Protein AF-A0A0P9FHV6-F1 (afdb_monomer)

Radius of gyration: 24.84 Å; Cα contacts (8 Å, |Δi|>4): 381; chains: 1; bounding box: 49×60×102 Å

Sequence (252 aa):
MAALNPSDETKQPEAAGPAARQHTVNIGDSAIVGVAVAGDVHGSVTVQYPDLPPLPPVDQTAAEAAFAQLPVDAVPDVARTLPAGSRMPYQPNAVFTGRDDELRAVAAALAAGDANVISTGIGGVGKTSLAIEAAWRYGPHFLGGVFWVNCAEAVNIPSEIAQCGGPGGLRLAGMAGLSLDDQVRLVRAEWARETPRLLIFDNCEAVLDELAFLPEWLRRAPQIAVLATSREPLNFAGEAVLLLGGLPTGPA

Structure (mmCIF, N/CA/C/O backbone):
data_AF-A0A0P9FHV6-F1
#
_entry.id   AF-A0A0P9FHV6-F1
#
loop_
_atom_site.group_PDB
_atom_site.id
_atom_site.type_symbol
_atom_site.label_atom_id
_atom_site.label_alt_id
_atom_site.label_comp_id
_atom_site.label_asym_id
_atom_site.label_entity_id
_atom_site.label_seq_id
_atom_site.pdbx_PDB_ins_code
_atom_site.Cartn_x
_atom_site.Cartn_y
_atom_site.Cartn_z
_atom_site.occupancy
_atom_site.B_iso_or_equiv
_atom_site.auth_seq_id
_atom_site.auth_comp_id
_atom_site.auth_asym_id
_atom_site.auth_atom_id
_atom_site.pdbx_PDB_model_num
ATOM 1 N N . MET A 1 1 ? 12.416 38.198 73.929 1.00 35.69 1 MET A N 1
ATOM 2 C CA . MET A 1 1 ? 13.118 37.240 73.050 1.00 35.69 1 MET A CA 1
ATOM 3 C C . MET A 1 1 ? 12.401 37.282 71.707 1.00 35.69 1 MET A C 1
ATOM 5 O O . MET A 1 1 ? 11.221 36.978 71.717 1.00 35.69 1 MET A O 1
ATOM 9 N N . ALA A 1 2 ? 13.107 37.733 70.655 1.00 34.12 2 ALA A N 1
ATOM 10 C CA . ALA A 1 2 ? 12.732 37.864 69.226 1.00 34.12 2 ALA A CA 1
ATOM 11 C C . ALA A 1 2 ? 11.491 38.748 68.898 1.00 34.12 2 ALA A C 1
ATOM 13 O O . ALA A 1 2 ? 10.416 38.486 69.413 1.00 34.12 2 ALA A O 1
ATOM 14 N N . ALA A 1 3 ? 11.556 39.899 68.197 1.00 29.73 3 ALA A N 1
ATOM 15 C CA . ALA A 1 3 ? 12.100 40.219 66.853 1.00 29.73 3 ALA A CA 1
ATOM 16 C C . ALA A 1 3 ? 11.375 39.432 65.737 1.00 29.73 3 ALA A C 1
ATOM 18 O O . ALA A 1 3 ? 11.219 38.233 65.898 1.00 29.73 3 ALA A O 1
ATOM 19 N N . LEU A 1 4 ? 10.926 39.951 64.590 1.00 28.36 4 LEU A N 1
ATOM 20 C CA . LEU A 1 4 ? 10.990 41.236 63.882 1.00 28.36 4 LEU A CA 1
ATOM 21 C C . LEU A 1 4 ? 9.856 41.212 62.817 1.00 28.36 4 LEU A C 1
ATOM 23 O O . LEU A 1 4 ? 9.442 40.141 62.389 1.00 28.36 4 LEU A O 1
ATOM 27 N N . ASN A 1 5 ? 9.410 42.408 62.423 1.00 33.16 5 ASN A N 1
ATOM 28 C CA . ASN A 1 5 ? 8.693 42.846 61.199 1.00 33.16 5 ASN A CA 1
ATOM 29 C C . ASN A 1 5 ? 9.100 42.123 59.876 1.00 33.16 5 ASN A C 1
ATOM 31 O O . ASN A 1 5 ? 10.114 41.427 59.916 1.00 33.16 5 ASN A O 1
ATOM 35 N N . PRO A 1 6 ? 8.544 42.416 58.665 1.00 42.41 6 PRO A N 1
ATOM 36 C CA . PRO A 1 6 ? 7.372 43.215 58.230 1.00 42.41 6 PRO A CA 1
ATOM 37 C C . PRO A 1 6 ? 6.589 42.547 57.043 1.00 42.41 6 PRO A C 1
ATOM 39 O O . PRO A 1 6 ? 6.786 41.374 56.746 1.00 42.41 6 PRO A O 1
ATOM 42 N N . SER A 1 7 ? 5.770 43.342 56.334 1.00 33.41 7 SER A N 1
ATOM 43 C CA . SER A 1 7 ? 5.437 43.248 54.890 1.00 33.41 7 SER A CA 1
ATOM 44 C C . SER A 1 7 ? 4.026 42.778 54.523 1.00 33.41 7 SER A C 1
ATOM 46 O O . SER A 1 7 ? 3.749 41.609 54.276 1.00 33.41 7 SER A O 1
ATOM 48 N N . ASP A 1 8 ? 3.161 43.784 54.431 1.00 42.38 8 ASP A N 1
ATOM 49 C CA . ASP A 1 8 ? 1.924 43.824 53.661 1.00 42.38 8 ASP A CA 1
ATOM 50 C C . ASP A 1 8 ? 2.285 43.827 52.158 1.00 42.38 8 ASP A C 1
ATOM 52 O O . ASP A 1 8 ? 2.731 44.841 51.620 1.00 42.38 8 ASP A O 1
ATOM 56 N N . GLU A 1 9 ? 2.182 42.670 51.498 1.00 36.69 9 GLU A N 1
ATOM 57 C CA . GLU A 1 9 ? 2.273 42.544 50.039 1.00 36.69 9 GLU A CA 1
ATOM 58 C C . GLU A 1 9 ? 0.875 42.265 49.481 1.00 36.69 9 GLU A C 1
ATOM 60 O O . GLU A 1 9 ? 0.307 41.176 49.595 1.00 36.69 9 GLU A O 1
ATOM 65 N N . THR A 1 10 ? 0.315 43.297 48.860 1.00 39.62 10 THR A N 1
ATOM 66 C CA . THR A 1 10 ? -0.884 43.252 48.032 1.00 39.62 10 THR A CA 1
ATOM 67 C C . THR A 1 10 ? -0.685 42.268 46.879 1.00 39.62 10 THR A C 1
ATOM 69 O O . THR A 1 10 ? -0.059 42.572 45.864 1.00 39.62 10 THR A O 1
ATOM 72 N N . LYS A 1 11 ? -1.253 41.066 47.013 1.00 34.75 11 LYS A N 1
ATOM 73 C CA . LYS A 1 11 ? -1.298 40.069 45.940 1.00 34.75 11 LYS A CA 1
ATOM 74 C C . LYS A 1 11 ? -2.274 40.541 44.852 1.00 34.75 11 LYS A C 1
ATOM 76 O O . LYS A 1 11 ? -3.490 40.471 45.023 1.00 34.75 11 LYS A O 1
ATOM 81 N N . GLN A 1 12 ? -1.739 41.065 43.749 1.00 39.41 12 GLN A N 1
ATOM 82 C CA . GLN A 1 12 ? -2.491 41.321 42.516 1.00 39.41 12 GLN A CA 1
ATOM 83 C C . GLN A 1 12 ? -3.098 40.004 41.989 1.00 39.41 12 GLN A C 1
ATOM 85 O O . GLN A 1 12 ? -2.451 38.960 42.104 1.00 39.41 12 GLN A O 1
ATOM 90 N N . PRO A 1 13 ? -4.316 40.011 41.415 1.00 38.72 13 PRO A N 1
ATOM 91 C CA . PRO A 1 13 ? -4.874 38.823 40.786 1.00 38.72 13 PRO A CA 1
ATOM 92 C C . PRO A 1 13 ? -4.052 38.458 39.545 1.00 38.72 13 PRO A C 1
ATOM 94 O O . PRO A 1 13 ? -3.846 39.273 38.647 1.00 38.72 13 PRO A O 1
ATOM 97 N N . GLU A 1 14 ? -3.582 37.216 39.530 1.00 38.00 14 GLU A N 1
ATOM 98 C CA . GLU A 1 14 ? -2.893 36.566 38.421 1.00 38.00 14 GLU A CA 1
ATOM 99 C C . GLU A 1 14 ? -3.781 36.640 37.167 1.00 38.00 14 GLU A C 1
ATOM 101 O O . GLU A 1 14 ? -4.914 36.153 37.157 1.00 38.00 14 GLU A O 1
ATOM 106 N N . ALA A 1 15 ? -3.304 37.333 36.131 1.00 37.56 15 ALA A N 1
ATOM 107 C CA . ALA A 1 15 ? -4.035 37.496 34.884 1.00 37.56 15 ALA A CA 1
ATOM 108 C C . ALA A 1 15 ? -4.225 36.122 34.225 1.00 37.56 15 ALA A C 1
ATOM 110 O O . ALA A 1 15 ? -3.262 35.498 33.784 1.00 37.56 15 ALA A O 1
ATOM 111 N N . ALA A 1 16 ? -5.475 35.659 34.152 1.00 39.12 16 ALA A N 1
ATOM 112 C CA . ALA A 1 16 ? -5.837 34.496 33.358 1.00 39.12 16 ALA A CA 1
ATOM 113 C C . ALA A 1 16 ? -5.370 34.720 31.910 1.00 39.12 16 ALA A C 1
ATOM 115 O O . ALA A 1 16 ? -5.798 35.675 31.256 1.00 39.12 16 ALA A O 1
ATOM 116 N N . GLY A 1 17 ? -4.471 33.858 31.425 1.00 41.78 17 GLY A N 1
ATOM 117 C CA . GLY A 1 17 ? -4.060 33.844 30.022 1.00 41.78 17 GLY A CA 1
ATOM 118 C C . GLY A 1 17 ? -5.279 33.728 29.096 1.00 41.78 17 GLY A C 1
ATOM 119 O O . GLY A 1 17 ? -6.323 33.222 29.522 1.00 41.78 17 GLY A O 1
ATOM 120 N N . PRO A 1 18 ? -5.194 34.219 27.847 1.00 40.25 18 PRO A N 1
ATOM 121 C CA . PRO A 1 18 ? -6.344 34.276 26.955 1.00 40.25 18 PRO A CA 1
ATOM 122 C C . PRO A 1 18 ? -6.954 32.881 26.791 1.00 40.25 18 PRO A C 1
ATOM 124 O O . PRO A 1 18 ? -6.303 31.954 26.316 1.00 40.25 18 PRO A O 1
ATOM 127 N N . ALA A 1 19 ? -8.213 32.736 27.209 1.00 43.38 19 ALA A N 1
ATOM 128 C CA . ALA A 1 19 ? -8.970 31.508 27.024 1.00 43.38 19 ALA A CA 1
ATOM 129 C C . ALA A 1 19 ? -9.045 31.190 25.525 1.00 43.38 19 ALA A C 1
ATOM 131 O O . ALA A 1 19 ? -9.515 32.020 24.741 1.00 43.38 19 ALA A O 1
ATOM 132 N N . ALA A 1 20 ? -8.589 30.000 25.130 1.00 41.03 20 ALA A N 1
ATOM 133 C CA . ALA A 1 20 ? -8.740 29.506 23.770 1.00 41.03 20 ALA A CA 1
ATOM 134 C C . ALA A 1 20 ? -10.235 29.503 23.413 1.00 41.03 20 ALA A C 1
ATOM 136 O O . ALA A 1 20 ? -11.029 28.758 23.990 1.00 41.03 20 ALA A O 1
ATOM 137 N N . ARG A 1 21 ? -10.645 30.394 22.506 1.00 45.81 21 ARG A N 1
ATOM 138 C CA . ARG A 1 21 ? -12.031 30.472 22.043 1.00 45.81 21 ARG A CA 1
ATOM 139 C C . ARG A 1 21 ? -12.226 29.466 20.922 1.00 45.81 21 ARG A C 1
ATOM 141 O O . ARG A 1 21 ? -11.710 29.643 19.823 1.00 45.81 21 ARG A O 1
ATOM 148 N N . GLN A 1 22 ? -12.990 28.417 21.201 1.00 40.22 22 GLN A N 1
ATOM 149 C CA . GLN A 1 22 ? -13.397 27.458 20.186 1.00 40.22 22 GLN A CA 1
ATOM 150 C C . GLN A 1 22 ? -14.547 28.057 19.367 1.00 40.22 22 GLN A C 1
ATOM 152 O O . GLN A 1 22 ? -15.675 28.178 19.843 1.00 40.22 22 GLN A O 1
ATOM 157 N N . HIS A 1 23 ? -14.253 28.466 18.135 1.00 46.00 23 HIS A N 1
ATOM 158 C CA . HIS A 1 23 ? -15.257 28.926 17.179 1.00 46.00 23 HIS A CA 1
ATOM 159 C C . HIS A 1 23 ? -15.660 27.756 16.278 1.00 46.00 23 HIS A C 1
ATOM 161 O O . HIS A 1 23 ? -14.848 27.265 15.501 1.00 46.00 23 HIS A O 1
ATOM 167 N N . THR A 1 24 ? -16.911 27.301 16.385 1.00 41.28 24 THR A N 1
ATOM 168 C CA . THR A 1 24 ? -17.478 26.305 15.461 1.00 41.28 24 THR A CA 1
ATOM 169 C C . THR A 1 24 ? -18.248 27.046 14.374 1.00 41.28 24 THR A C 1
ATOM 171 O O . THR A 1 24 ? -19.189 27.777 14.683 1.00 41.28 24 THR A O 1
ATOM 174 N N . VAL A 1 25 ? -17.842 26.890 13.113 1.00 48.59 25 VAL A N 1
ATOM 175 C CA . VAL A 1 25 ? -18.536 27.469 11.955 1.00 48.59 25 VAL A CA 1
ATOM 176 C C . VAL A 1 25 ? -19.215 26.330 11.199 1.00 48.59 25 VAL A C 1
ATOM 178 O O . VAL A 1 25 ? -18.544 25.533 10.553 1.00 48.59 25 VAL A O 1
ATOM 181 N N . ASN A 1 26 ? -20.544 26.250 11.289 1.00 40.19 26 ASN A N 1
ATOM 182 C CA . ASN A 1 26 ? -21.333 25.298 10.508 1.00 40.19 26 ASN A CA 1
ATOM 183 C C . ASN A 1 26 ? -21.615 25.903 9.131 1.00 40.19 26 ASN A C 1
ATOM 185 O O . ASN A 1 26 ? -22.280 26.936 9.034 1.00 40.19 26 ASN A O 1
ATOM 189 N N . ILE A 1 27 ? -21.110 25.269 8.077 1.00 52.75 27 ILE A N 1
ATOM 190 C CA . ILE A 1 27 ? -21.296 25.696 6.686 1.00 52.75 27 ILE A CA 1
ATOM 191 C C . ILE A 1 27 ? -21.994 24.543 5.957 1.00 52.75 27 ILE A C 1
ATOM 193 O O . ILE A 1 27 ? -21.506 23.419 6.000 1.00 52.75 27 ILE A O 1
ATOM 197 N N . GLY A 1 28 ? -23.165 24.806 5.362 1.00 48.31 28 GLY A N 1
ATOM 198 C CA . GLY A 1 28 ? -23.946 23.813 4.605 1.00 48.31 28 GLY A CA 1
ATOM 199 C C . GLY A 1 28 ? -23.333 23.451 3.242 1.00 48.31 28 GLY A C 1
ATOM 200 O O . GLY A 1 28 ? -22.168 23.744 2.996 1.00 48.31 28 GLY A O 1
ATOM 201 N N . ASP A 1 29 ? -24.140 22.866 2.346 1.00 44.41 29 ASP A N 1
ATOM 202 C CA . ASP A 1 29 ? -23.780 22.186 1.074 1.00 44.41 29 ASP A CA 1
ATOM 203 C C . ASP A 1 29 ? -23.038 23.008 -0.015 1.00 44.41 29 ASP A C 1
ATOM 205 O O . ASP A 1 29 ? -23.049 22.653 -1.193 1.00 44.41 29 ASP A O 1
ATOM 209 N N . SER A 1 30 ? -22.390 24.124 0.313 1.00 40.72 30 SER A N 1
ATOM 210 C CA . SER A 1 30 ? -21.621 24.940 -0.633 1.00 40.72 30 SER A CA 1
ATOM 211 C C . SER A 1 30 ? -20.125 24.878 -0.331 1.00 40.72 30 SER A C 1
ATOM 213 O O . SER A 1 30 ? -19.684 25.221 0.764 1.00 40.72 30 SER A O 1
ATOM 215 N N . ALA A 1 31 ? -19.327 24.489 -1.328 1.00 39.31 31 ALA A N 1
ATOM 216 C CA . ALA A 1 31 ? -17.872 24.539 -1.247 1.00 39.31 31 ALA A CA 1
ATOM 217 C C . ALA A 1 31 ? -17.398 26.003 -1.243 1.00 39.31 31 ALA A C 1
ATOM 219 O O . ALA A 1 31 ? -17.500 26.694 -2.257 1.00 39.31 31 ALA A O 1
ATOM 220 N N . ILE A 1 32 ? -16.866 26.480 -0.115 1.00 43.91 32 ILE A N 1
ATOM 221 C CA . ILE A 1 32 ? -16.111 27.737 -0.073 1.00 43.91 32 ILE A CA 1
ATOM 222 C C . ILE A 1 32 ? -14.625 27.408 -0.192 1.00 43.91 32 ILE A C 1
ATOM 224 O O . ILE A 1 32 ? -14.054 26.710 0.644 1.00 43.91 32 ILE A O 1
ATOM 228 N N . VAL A 1 33 ? -13.987 27.956 -1.223 1.00 42.50 33 VAL A N 1
ATOM 229 C CA . VAL A 1 33 ? -12.529 27.995 -1.350 1.00 42.50 33 VAL A CA 1
ATOM 230 C C . VAL A 1 33 ? -12.036 29.224 -0.585 1.00 42.50 33 VAL A C 1
ATOM 232 O O . VAL A 1 33 ? -12.004 30.326 -1.123 1.00 42.50 33 VAL A O 1
ATOM 235 N N . GLY A 1 34 ? -11.684 29.030 0.688 1.00 41.78 34 GLY A N 1
ATOM 236 C CA . GLY A 1 34 ? -10.930 30.002 1.483 1.00 41.78 34 GLY A CA 1
ATOM 237 C C . GLY A 1 34 ? -11.613 30.441 2.778 1.00 41.78 34 GLY A C 1
ATOM 238 O O . GLY A 1 34 ? -12.690 31.030 2.771 1.00 41.78 34 GLY A O 1
ATOM 239 N N . VAL A 1 35 ? -10.926 30.214 3.899 1.00 49.88 35 VAL A N 1
ATOM 240 C CA . VAL A 1 35 ? -11.194 30.875 5.181 1.00 49.88 35 VAL A CA 1
ATOM 241 C C . VAL A 1 35 ? -10.110 31.936 5.354 1.00 49.88 35 VAL A C 1
ATOM 243 O O . VAL A 1 35 ? -8.937 31.599 5.497 1.00 49.88 35 VAL A O 1
ATOM 246 N N . ALA A 1 36 ? -10.476 33.216 5.300 1.00 44.66 36 ALA A N 1
ATOM 247 C CA . ALA A 1 36 ? -9.555 34.302 5.620 1.00 44.66 36 ALA A CA 1
ATOM 248 C C . ALA A 1 36 ? -9.599 34.546 7.129 1.00 44.66 36 ALA A C 1
ATOM 250 O O . ALA A 1 36 ? -10.640 34.940 7.659 1.00 44.66 36 ALA A O 1
ATOM 251 N N . VAL A 1 37 ? -8.480 34.317 7.816 1.00 56.84 37 VAL A N 1
ATOM 252 C CA . VAL A 1 37 ? -8.355 34.640 9.239 1.00 56.84 37 VAL A CA 1
ATOM 253 C C . VAL A 1 37 ? -7.371 35.786 9.414 1.00 56.84 37 VAL A C 1
ATOM 255 O O . VAL A 1 37 ? -6.261 35.748 8.891 1.00 56.84 37 VAL A O 1
ATOM 258 N N . ALA A 1 38 ? -7.797 36.825 10.128 1.00 49.28 38 ALA A N 1
ATOM 259 C CA . ALA A 1 38 ? -6.938 37.931 10.520 1.00 49.28 38 ALA A CA 1
ATOM 260 C C . ALA A 1 38 ? -6.377 37.653 11.924 1.00 49.28 38 ALA A C 1
ATOM 262 O O . ALA A 1 38 ? -7.113 37.738 12.906 1.00 49.28 38 ALA A O 1
ATOM 263 N N . GLY A 1 39 ? -5.087 37.314 12.002 1.00 67.06 39 GLY A N 1
ATOM 264 C CA . GLY A 1 39 ? -4.363 37.007 13.243 1.00 67.06 39 GLY A CA 1
ATOM 265 C C . GLY A 1 39 ? -3.828 35.572 13.303 1.00 67.06 39 GLY A C 1
ATOM 266 O O . GLY A 1 39 ? -4.044 34.786 12.382 1.00 67.06 39 GLY A O 1
ATOM 267 N N . ASP A 1 40 ? -3.136 35.238 14.396 1.00 65.69 40 ASP A N 1
ATOM 268 C CA . ASP A 1 40 ? -2.613 33.889 14.631 1.00 65.69 40 ASP A CA 1
ATOM 269 C C . ASP A 1 40 ? -3.738 32.934 15.048 1.00 65.69 40 ASP A C 1
ATOM 271 O O . ASP A 1 40 ? -4.445 33.166 16.033 1.00 65.69 40 ASP A O 1
ATOM 275 N N . VAL A 1 41 ? -3.887 31.832 14.312 1.00 58.31 41 VAL A N 1
ATOM 276 C CA . VAL A 1 41 ? -4.841 30.763 14.624 1.00 58.31 41 VAL A CA 1
ATOM 277 C C . VAL A 1 41 ? -4.084 29.549 15.126 1.00 58.31 41 VAL A C 1
ATOM 279 O O . VAL A 1 41 ? -3.402 28.874 14.363 1.00 58.31 41 VAL A O 1
ATOM 282 N N . HIS A 1 42 ? -4.274 29.228 16.402 1.00 51.34 42 HIS A N 1
ATOM 283 C CA . HIS A 1 42 ? -3.970 27.908 16.940 1.00 51.34 42 HIS A CA 1
ATOM 284 C C . HIS A 1 42 ? -5.292 27.147 17.093 1.00 51.34 42 HIS A C 1
ATOM 286 O O . HIS A 1 42 ? -6.022 27.342 18.063 1.00 51.34 42 HIS A O 1
ATOM 292 N N . GLY A 1 43 ? -5.641 26.326 16.102 1.00 57.81 43 GLY A N 1
ATOM 293 C CA . GLY A 1 43 ? -6.880 25.546 16.083 1.00 57.81 43 GLY A CA 1
ATOM 294 C C . GLY A 1 43 ? -6.895 24.533 14.939 1.00 57.81 43 GLY A C 1
ATOM 295 O O . GLY A 1 43 ? -6.082 24.620 14.023 1.00 57.81 43 GLY A O 1
ATOM 296 N N . SER A 1 44 ? -7.802 23.559 14.990 1.00 48.47 44 SER A N 1
ATOM 297 C CA . SER A 1 44 ? -7.988 22.571 13.923 1.00 48.47 44 SER A CA 1
ATOM 298 C C . SER A 1 44 ? -9.217 22.905 13.075 1.00 48.47 44 SER A C 1
ATOM 300 O O . SER A 1 44 ? -10.256 23.323 13.587 1.00 48.47 44 SER A O 1
ATOM 302 N N . VAL A 1 45 ? -9.113 22.707 11.760 1.00 51.22 45 VAL A N 1
ATOM 303 C CA . VAL A 1 4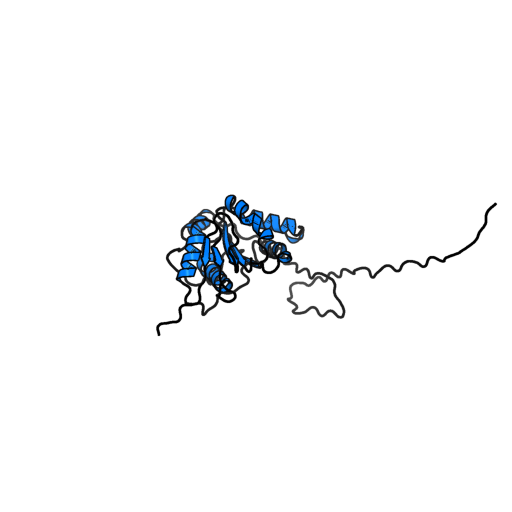5 ? -10.269 22.736 10.856 1.00 51.22 45 VAL A CA 1
ATOM 304 C C . VAL A 1 45 ? -10.842 21.325 10.806 1.00 51.22 45 VAL A C 1
ATOM 306 O O . VAL A 1 45 ? -10.169 20.401 10.357 1.00 51.22 45 VAL A O 1
ATOM 309 N N . THR A 1 46 ? -12.077 21.151 11.275 1.00 47.91 46 THR A N 1
ATOM 310 C CA . THR A 1 46 ? -12.784 19.868 11.172 1.00 47.91 46 THR A CA 1
ATOM 311 C C . THR A 1 46 ? -13.718 19.921 9.974 1.00 47.91 46 THR A C 1
ATOM 313 O O . THR A 1 46 ? -14.689 20.672 9.976 1.00 47.91 46 THR A O 1
ATOM 316 N N . VAL A 1 47 ? -13.424 19.128 8.946 1.00 56.25 47 VAL A N 1
ATOM 317 C CA . VAL A 1 47 ? -14.336 18.928 7.816 1.00 56.25 47 VAL A CA 1
ATOM 318 C C . VAL A 1 47 ? -15.219 17.731 8.150 1.00 56.25 47 VAL A C 1
ATOM 320 O O . VAL A 1 47 ? -14.751 16.594 8.153 1.00 56.25 47 VAL A O 1
ATOM 323 N N . GLN A 1 48 ? -16.488 17.984 8.471 1.00 52.69 48 GLN A N 1
ATOM 324 C CA . GLN A 1 48 ? -17.484 16.924 8.601 1.00 52.69 48 GLN A CA 1
ATOM 325 C C . GLN A 1 48 ? -18.024 16.590 7.216 1.00 52.69 48 GLN A C 1
ATOM 327 O O . GLN A 1 48 ? -18.692 17.401 6.580 1.00 52.69 48 GLN A O 1
ATOM 332 N N . TYR A 1 49 ? -17.725 15.385 6.750 1.00 56.16 49 TYR A N 1
ATOM 333 C CA . TYR A 1 49 ? -18.430 14.816 5.614 1.00 56.16 49 TYR A CA 1
ATOM 334 C C . TYR A 1 49 ? -19.776 14.287 6.127 1.00 56.16 49 TYR A C 1
ATOM 336 O O . TYR A 1 49 ? -19.791 13.697 7.211 1.00 56.16 49 TYR A O 1
ATOM 344 N N . PRO A 1 50 ? -20.898 14.471 5.403 1.00 59.00 50 PRO A N 1
ATOM 345 C CA . PRO A 1 50 ? -22.105 13.708 5.705 1.00 59.00 50 PRO A CA 1
ATOM 346 C C . PRO A 1 50 ? -21.739 12.221 5.711 1.00 59.00 50 PRO A C 1
ATOM 348 O O . PRO A 1 50 ? -20.903 11.814 4.899 1.00 59.00 50 PRO A O 1
ATOM 351 N N . ASP A 1 51 ? -22.322 11.444 6.631 1.00 67.56 51 ASP A N 1
ATOM 352 C CA . ASP A 1 51 ? -22.059 10.009 6.777 1.00 67.56 51 ASP A CA 1
ATOM 353 C C . ASP A 1 51 ? -22.193 9.326 5.412 1.00 67.56 51 ASP A C 1
ATOM 355 O O . ASP A 1 51 ? -23.296 9.053 4.927 1.00 67.56 51 ASP A O 1
ATOM 359 N N . LEU A 1 52 ? -21.057 9.100 4.748 1.00 75.06 52 LEU A N 1
ATOM 360 C CA . LEU A 1 52 ? -21.055 8.381 3.489 1.00 75.06 52 LEU A CA 1
ATOM 361 C C . LEU A 1 52 ? -21.537 6.967 3.798 1.00 75.06 52 LEU A C 1
ATOM 363 O O . LEU A 1 52 ? -21.082 6.378 4.784 1.00 75.06 52 LEU A O 1
ATOM 367 N N . PRO A 1 53 ? -22.419 6.395 2.963 1.00 84.06 53 PRO A N 1
ATOM 368 C CA . PRO A 1 53 ? -22.825 5.022 3.168 1.00 84.06 53 PRO A CA 1
ATOM 369 C C . PRO A 1 53 ? -21.578 4.126 3.168 1.00 84.06 53 PRO A C 1
ATOM 371 O O . PRO A 1 53 ? -20.628 4.392 2.405 1.00 84.06 53 PRO A O 1
ATOM 374 N N . PRO A 1 54 ? -21.574 3.074 4.008 1.00 87.06 54 PRO A N 1
ATOM 375 C CA . PRO A 1 54 ? -20.493 2.106 4.015 1.00 87.06 54 PRO A CA 1
ATOM 376 C C . PRO A 1 54 ? -20.319 1.526 2.613 1.00 87.06 54 PRO A C 1
ATOM 378 O O . PRO A 1 54 ? -21.262 1.461 1.815 1.00 87.06 54 PRO A O 1
ATOM 381 N N . LEU A 1 55 ? -19.091 1.121 2.304 1.00 90.44 55 LEU A N 1
ATOM 382 C CA . LEU A 1 55 ? -18.807 0.458 1.040 1.00 90.44 55 LEU A CA 1
ATOM 383 C C . LEU A 1 55 ? -19.621 -0.841 0.940 1.00 90.44 55 LEU A C 1
ATOM 385 O O . LEU A 1 55 ? -19.866 -1.492 1.962 1.00 90.44 55 LEU A O 1
ATOM 389 N N . PRO A 1 56 ? -20.053 -1.231 -0.272 1.00 89.56 56 PRO A N 1
ATOM 390 C CA . PRO A 1 56 ? -20.681 -2.527 -0.457 1.00 89.56 56 PRO A CA 1
ATOM 391 C C . PRO A 1 56 ? -19.712 -3.633 -0.010 1.00 89.56 56 PRO A C 1
ATOM 393 O O . PRO A 1 56 ? -18.497 -3.484 -0.176 1.00 89.56 56 PRO A O 1
ATOM 396 N N . PRO A 1 57 ? -20.225 -4.739 0.553 1.00 90.81 57 PRO A N 1
ATOM 397 C CA . PRO A 1 57 ? -19.376 -5.855 0.930 1.00 90.81 57 PRO A CA 1
ATOM 398 C C . PRO A 1 57 ? -18.655 -6.399 -0.306 1.00 90.81 57 PRO A C 1
ATOM 400 O O . PRO A 1 57 ? -19.245 -6.527 -1.380 1.00 90.81 57 PRO A O 1
ATOM 403 N N . VAL A 1 58 ? -17.376 -6.724 -0.137 1.00 94.00 58 VAL A N 1
ATOM 404 C CA . VAL A 1 58 ? -16.578 -7.366 -1.182 1.00 94.00 58 VAL A CA 1
ATOM 405 C C . VAL A 1 58 ? -16.943 -8.849 -1.243 1.00 94.00 58 VAL A C 1
ATOM 407 O O . VAL A 1 58 ? -16.974 -9.522 -0.210 1.00 94.00 58 VAL A O 1
ATOM 410 N N . ASP A 1 59 ? -17.212 -9.353 -2.447 1.00 95.62 59 ASP A N 1
ATOM 411 C CA . ASP A 1 59 ? -17.345 -10.788 -2.704 1.00 95.62 59 ASP A CA 1
ATOM 412 C C . ASP A 1 59 ? -15.986 -11.464 -2.475 1.00 95.62 59 ASP A C 1
ATOM 414 O O . ASP A 1 59 ? -15.029 -11.218 -3.210 1.00 95.62 59 ASP A O 1
ATOM 418 N N . GLN A 1 60 ? -15.900 -12.290 -1.430 1.00 94.31 60 GLN A N 1
ATOM 419 C CA . GLN A 1 60 ? -14.648 -12.921 -1.011 1.00 94.31 60 GLN A CA 1
ATOM 420 C C . GLN A 1 60 ? -14.138 -13.928 -2.037 1.00 94.31 60 GLN A C 1
ATOM 422 O O . GLN A 1 60 ? -12.948 -13.941 -2.331 1.00 94.31 60 GLN A O 1
ATOM 427 N N . THR A 1 61 ? -15.027 -14.707 -2.658 1.00 95.38 61 THR A N 1
ATOM 428 C CA . THR A 1 61 ? -14.626 -15.667 -3.692 1.00 95.38 61 THR A CA 1
ATOM 429 C C . THR A 1 61 ? -14.068 -14.937 -4.909 1.00 95.38 61 THR A C 1
ATOM 431 O O . THR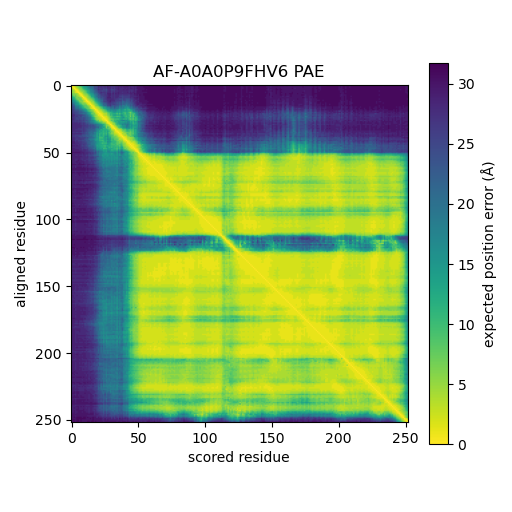 A 1 61 ? -13.056 -15.354 -5.473 1.00 95.38 61 THR A O 1
ATOM 434 N N . ALA A 1 62 ? -14.678 -13.814 -5.294 1.00 95.88 62 ALA A N 1
ATOM 435 C CA . ALA A 1 62 ? -14.144 -12.974 -6.363 1.00 95.88 62 ALA A CA 1
ATOM 436 C C . ALA A 1 62 ? -12.808 -12.316 -5.976 1.00 95.88 62 ALA A C 1
ATOM 438 O O . ALA A 1 62 ? -11.917 -12.213 -6.815 1.00 95.88 62 ALA A O 1
ATOM 439 N N . ALA A 1 63 ? -12.655 -11.886 -4.721 1.00 95.50 63 ALA A N 1
ATOM 440 C CA . ALA A 1 63 ? -11.439 -11.241 -4.233 1.00 95.50 63 ALA A CA 1
ATOM 441 C C . ALA A 1 63 ? -10.247 -12.201 -4.180 1.00 95.50 63 ALA A C 1
ATOM 443 O O . ALA A 1 63 ? -9.169 -11.866 -4.670 1.00 95.50 63 ALA A O 1
ATOM 444 N N . GLU A 1 64 ? -10.456 -13.406 -3.654 1.00 93.12 64 GLU A N 1
ATOM 445 C CA . GLU A 1 64 ? -9.463 -14.480 -3.658 1.00 93.12 64 GLU A CA 1
ATOM 446 C C . GLU A 1 64 ? -9.080 -14.871 -5.087 1.00 93.12 64 GLU A C 1
ATOM 448 O O . GLU A 1 64 ? -7.895 -14.967 -5.401 1.00 93.12 64 GLU A O 1
ATOM 453 N N . ALA A 1 65 ? -10.064 -15.038 -5.978 1.00 95.38 65 ALA A N 1
ATOM 454 C CA . ALA A 1 65 ? -9.810 -15.382 -7.373 1.00 95.38 65 ALA A CA 1
ATOM 455 C C . ALA A 1 65 ? -9.029 -14.285 -8.112 1.00 95.38 65 ALA A C 1
ATOM 457 O O . ALA A 1 65 ? -8.111 -14.603 -8.866 1.00 95.38 65 ALA A O 1
ATOM 458 N N . ALA A 1 66 ? -9.365 -13.011 -7.891 1.00 95.88 66 ALA A N 1
ATOM 459 C CA . ALA A 1 66 ? -8.658 -11.885 -8.494 1.00 95.88 66 ALA A CA 1
ATOM 460 C C . ALA A 1 66 ? -7.200 -11.825 -8.021 1.00 95.88 66 ALA A C 1
ATOM 462 O O . ALA A 1 66 ? -6.296 -11.712 -8.845 1.00 95.88 66 ALA A O 1
ATOM 463 N N . PHE A 1 67 ? -6.960 -11.962 -6.715 1.00 94.38 67 PHE A N 1
ATOM 464 C CA . PHE A 1 67 ? -5.607 -11.963 -6.164 1.00 94.38 67 PHE A CA 1
ATOM 465 C C . PHE A 1 67 ? -4.789 -13.177 -6.632 1.00 94.38 67 PHE A C 1
ATOM 467 O O . PHE A 1 67 ? -3.640 -13.022 -7.036 1.00 94.38 67 PHE A O 1
ATOM 474 N N . ALA A 1 68 ? -5.386 -14.371 -6.681 1.00 92.94 68 ALA A N 1
ATOM 475 C CA . ALA A 1 68 ? -4.723 -15.579 -7.180 1.00 92.94 68 ALA A CA 1
ATOM 476 C C . ALA A 1 68 ? -4.359 -15.509 -8.676 1.00 92.94 68 ALA A C 1
ATOM 478 O O . ALA A 1 68 ? -3.485 -16.240 -9.137 1.00 92.94 68 ALA A O 1
ATOM 479 N N . GLN A 1 69 ? -5.031 -14.643 -9.438 1.00 94.44 69 GLN A N 1
ATOM 480 C CA . GLN A 1 69 ? -4.783 -14.409 -10.862 1.00 94.44 69 GLN A CA 1
ATOM 481 C C . GLN A 1 69 ? -3.875 -13.200 -11.116 1.00 94.44 69 GLN A C 1
ATOM 483 O O . GLN A 1 69 ? -3.808 -12.730 -12.254 1.00 94.44 69 GLN A O 1
ATOM 488 N N . LEU A 1 70 ? -3.180 -12.690 -10.089 1.00 94.38 70 LEU A N 1
ATOM 489 C CA . LEU A 1 70 ? -2.245 -11.581 -10.251 1.00 94.38 70 LEU A CA 1
ATOM 490 C C . LEU A 1 70 ? -1.259 -11.893 -11.398 1.00 94.38 70 LEU A C 1
ATOM 492 O O . LEU A 1 70 ? -0.573 -12.917 -11.355 1.00 94.38 70 LEU A O 1
ATOM 496 N N . PRO A 1 71 ? -1.173 -11.048 -12.439 1.00 95.19 71 PRO A N 1
ATOM 497 C CA . PRO A 1 71 ? -0.355 -11.338 -13.610 1.00 95.19 71 PRO A CA 1
ATOM 498 C C . PRO A 1 71 ? 1.126 -11.112 -13.290 1.00 95.19 71 PRO A C 1
ATOM 500 O O . PRO A 1 71 ? 1.631 -10.003 -13.414 1.00 95.19 71 PRO A O 1
ATOM 503 N N . VAL A 1 72 ? 1.827 -12.166 -12.869 1.00 93.06 72 VAL A N 1
ATOM 504 C CA . VAL A 1 72 ? 3.251 -12.094 -12.482 1.00 93.06 72 VAL A CA 1
ATOM 505 C C . VAL A 1 72 ? 4.211 -12.067 -13.679 1.00 93.06 72 VAL A C 1
ATOM 507 O O . VAL A 1 72 ? 5.274 -11.459 -13.606 1.00 93.06 72 VAL A O 1
ATOM 510 N N . ASP A 1 73 ? 3.812 -12.667 -14.804 1.00 92.88 73 ASP A N 1
ATOM 511 C CA . ASP A 1 73 ? 4.638 -12.786 -16.018 1.00 92.88 73 ASP A CA 1
ATOM 512 C C . ASP A 1 73 ? 4.332 -11.713 -17.076 1.00 92.88 73 ASP A C 1
ATOM 514 O O . ASP A 1 73 ? 4.931 -11.687 -18.153 1.00 92.88 73 ASP A O 1
ATOM 518 N N . ALA A 1 74 ? 3.396 -10.808 -16.793 1.00 94.31 74 ALA A N 1
ATOM 519 C CA . ALA A 1 74 ? 2.969 -9.758 -17.708 1.00 94.31 74 ALA A CA 1
ATOM 520 C C . ALA A 1 74 ? 2.838 -8.428 -16.971 1.00 94.31 74 ALA A C 1
ATOM 522 O O . ALA A 1 74 ? 2.584 -8.398 -15.775 1.00 94.31 74 ALA A O 1
ATOM 523 N N . VAL A 1 75 ? 2.980 -7.324 -17.703 1.00 96.00 75 VAL A N 1
ATOM 524 C CA . VAL A 1 75 ? 2.716 -5.981 -17.178 1.00 96.00 75 VAL A CA 1
ATOM 525 C C . VAL A 1 75 ? 1.366 -5.526 -17.732 1.00 96.00 75 VAL A C 1
ATOM 527 O O . VAL A 1 75 ? 1.281 -5.253 -18.931 1.00 96.00 75 VAL A O 1
ATOM 530 N N . PRO A 1 76 ? 0.304 -5.462 -16.911 1.00 95.94 76 PRO A N 1
ATOM 531 C CA . PRO A 1 76 ? -0.996 -4.975 -17.351 1.00 95.94 76 PRO A CA 1
ATOM 532 C C . PRO A 1 76 ? -0.948 -3.510 -17.769 1.00 95.94 76 PRO A C 1
ATOM 534 O O . PRO A 1 76 ? -0.090 -2.736 -17.323 1.00 95.94 76 PRO A O 1
ATOM 537 N N . ASP A 1 77 ? -1.937 -3.114 -18.565 1.00 95.88 77 ASP A N 1
ATOM 538 C CA . ASP A 1 77 ? -2.224 -1.706 -18.803 1.00 95.88 77 ASP A CA 1
ATOM 539 C C . ASP A 1 77 ? -2.554 -0.988 -17.488 1.00 95.88 77 ASP A C 1
ATOM 541 O O . ASP A 1 77 ? -3.093 -1.564 -16.540 1.00 95.88 77 ASP A O 1
ATOM 545 N N . VAL A 1 78 ? -2.244 0.305 -17.442 1.00 96.12 78 VAL A N 1
ATOM 546 C CA . VAL A 1 78 ? -2.561 1.160 -16.296 1.00 96.12 78 VAL A CA 1
ATOM 547 C C . VAL A 1 78 ? -4.079 1.232 -16.122 1.00 96.12 78 VAL A C 1
ATOM 549 O O . VAL A 1 78 ? -4.804 1.632 -17.040 1.00 96.12 78 VAL A O 1
ATOM 552 N N . ALA A 1 79 ? -4.578 0.871 -14.938 1.00 95.56 79 ALA A N 1
ATOM 553 C CA . ALA A 1 79 ? -6.003 0.939 -14.658 1.00 95.56 79 ALA A CA 1
ATOM 554 C C . ALA A 1 79 ? -6.496 2.389 -14.598 1.00 95.56 79 ALA A C 1
ATOM 556 O O . ALA A 1 79 ? -5.799 3.301 -14.161 1.00 95.56 79 ALA A O 1
ATOM 557 N N . ARG A 1 80 ? -7.757 2.594 -14.988 1.00 93.50 80 ARG A N 1
ATOM 558 C CA . ARG A 1 80 ? -8.428 3.901 -14.868 1.00 93.50 80 ARG A CA 1
ATOM 559 C C . ARG A 1 80 ? -8.970 4.161 -13.465 1.00 93.50 80 ARG A C 1
ATOM 561 O O . ARG A 1 80 ? -9.204 5.308 -13.100 1.00 93.50 80 ARG A O 1
ATOM 568 N N . THR A 1 81 ? -9.227 3.097 -12.711 1.00 94.62 81 THR A N 1
ATOM 569 C CA . THR A 1 81 ? -9.836 3.135 -11.380 1.00 94.62 81 THR A CA 1
ATOM 570 C C . THR A 1 81 ? -9.271 2.016 -10.520 1.00 94.62 81 THR A C 1
ATOM 572 O O . THR A 1 81 ? -9.004 0.926 -11.025 1.00 94.62 81 THR A O 1
ATOM 575 N N . LEU A 1 82 ? -9.165 2.270 -9.219 1.00 96.88 82 LEU A N 1
ATOM 576 C CA . LEU A 1 82 ? -8.839 1.264 -8.211 1.00 96.88 82 LEU A CA 1
ATOM 577 C C . LEU A 1 82 ? -10.112 0.758 -7.514 1.00 96.88 82 LEU A C 1
ATOM 579 O O . LEU A 1 82 ? -11.150 1.424 -7.596 1.00 96.88 82 LEU A O 1
ATOM 583 N N . PRO A 1 83 ? -10.052 -0.397 -6.823 1.00 96.56 83 PRO A N 1
ATOM 584 C CA . PRO A 1 83 ? -11.171 -0.919 -6.047 1.00 96.56 83 PRO A CA 1
ATOM 585 C C . PRO A 1 83 ? -11.738 0.111 -5.067 1.00 96.56 83 PRO A C 1
ATOM 587 O O . PRO A 1 83 ? -11.014 0.957 -4.529 1.00 96.56 83 PRO A O 1
ATOM 590 N N . ALA A 1 84 ? -13.049 0.044 -4.837 1.00 92.38 84 ALA A N 1
ATOM 591 C CA . ALA A 1 84 ? -13.732 0.970 -3.946 1.00 92.38 84 ALA A CA 1
ATOM 592 C C . ALA A 1 84 ? -13.124 0.909 -2.537 1.00 92.38 84 ALA A C 1
ATOM 594 O O . ALA A 1 84 ? -12.843 -0.163 -2.012 1.00 92.38 84 ALA A O 1
ATOM 595 N N . GLY A 1 85 ? -12.914 2.077 -1.937 1.00 92.56 85 GLY A N 1
ATOM 596 C CA . GLY A 1 85 ? -12.271 2.188 -0.631 1.00 92.56 85 GLY A CA 1
ATOM 597 C C . GLY A 1 85 ? -10.750 2.265 -0.648 1.00 92.56 85 GLY A C 1
ATOM 598 O O . GLY A 1 85 ? -10.151 2.404 0.414 1.00 92.56 85 GLY A O 1
ATOM 599 N N . SER A 1 86 ? -10.125 2.232 -1.827 1.00 97.25 86 SER A N 1
ATOM 600 C CA . SER A 1 86 ? -8.701 2.540 -1.975 1.00 97.25 86 SER A CA 1
ATOM 601 C C . SER A 1 86 ? -8.408 4.002 -1.624 1.00 97.25 86 SER A C 1
ATOM 603 O O . SER A 1 86 ? -9.112 4.900 -2.089 1.00 97.25 86 SER A O 1
ATOM 605 N N . ARG A 1 87 ? -7.322 4.248 -0.883 1.00 97.12 87 ARG A N 1
ATOM 606 C CA . ARG A 1 87 ? -6.744 5.581 -0.652 1.00 97.12 87 ARG A CA 1
ATOM 607 C C . ARG A 1 87 ? -5.404 5.674 -1.379 1.00 97.12 87 ARG A C 1
ATOM 609 O O . ARG A 1 87 ? -4.357 5.366 -0.811 1.00 97.12 87 ARG A O 1
ATOM 616 N N . MET A 1 88 ? -5.454 6.124 -2.631 1.00 96.12 88 MET A N 1
ATOM 617 C CA . MET A 1 88 ? -4.285 6.332 -3.487 1.00 96.12 88 MET A CA 1
ATOM 618 C C . MET A 1 88 ? -4.230 7.803 -3.931 1.00 96.12 88 MET A C 1
ATOM 620 O O . MET A 1 88 ? -4.964 8.190 -4.842 1.00 96.12 88 MET A O 1
ATOM 624 N N . PRO A 1 89 ? -3.408 8.649 -3.283 1.00 94.38 89 PRO A N 1
ATOM 625 C CA . PRO A 1 89 ? -3.391 10.086 -3.556 1.00 94.38 89 PRO A CA 1
ATOM 626 C C . PRO A 1 89 ? -2.639 10.449 -4.845 1.00 94.38 89 PRO A C 1
ATOM 628 O O . PRO A 1 89 ? -2.760 11.576 -5.324 1.00 94.38 89 PRO A O 1
ATOM 631 N N . TYR A 1 90 ? -1.879 9.513 -5.422 1.00 95.12 90 TYR A N 1
ATOM 632 C CA . TYR A 1 90 ? -1.067 9.747 -6.615 1.00 95.12 90 TYR A CA 1
ATOM 633 C C . TYR A 1 90 ? -1.693 9.124 -7.859 1.00 95.12 90 TYR A C 1
ATOM 635 O O . TYR A 1 90 ? -2.178 7.995 -7.835 1.00 95.12 90 TYR A O 1
ATOM 643 N N . GLN A 1 91 ? -1.629 9.860 -8.963 1.00 93.88 91 GLN A N 1
ATOM 644 C CA . GLN A 1 91 ? -2.006 9.384 -10.292 1.00 93.88 91 GLN A CA 1
ATOM 645 C C . GLN A 1 91 ? -0.813 8.696 -10.974 1.00 93.88 91 GLN A C 1
ATOM 647 O O . GLN A 1 91 ? 0.332 9.045 -10.669 1.00 93.88 91 GLN A O 1
ATOM 652 N N . PRO A 1 92 ? -1.057 7.745 -11.892 1.00 90.62 92 PRO A N 1
ATOM 653 C CA . PRO A 1 92 ? 0.010 7.111 -12.652 1.00 90.62 92 PRO A CA 1
ATOM 654 C C . PRO A 1 92 ? 0.673 8.122 -13.596 1.00 90.62 92 PRO A C 1
ATOM 656 O O . PRO A 1 92 ? 0.074 9.129 -13.989 1.00 90.62 92 PRO A O 1
ATOM 659 N N . ASN A 1 93 ? 1.919 7.857 -13.972 1.00 89.06 93 ASN A N 1
ATOM 660 C CA . ASN A 1 93 ? 2.668 8.709 -14.881 1.00 89.06 93 ASN A CA 1
ATOM 661 C C . ASN A 1 93 ? 2.453 8.244 -16.329 1.00 89.06 93 ASN A C 1
ATOM 663 O O . ASN A 1 93 ? 2.908 7.177 -16.730 1.00 89.06 93 ASN A O 1
ATOM 667 N N . ALA A 1 94 ? 1.830 9.095 -17.149 1.00 87.31 94 ALA A N 1
ATOM 668 C CA . ALA A 1 94 ? 1.493 8.789 -18.542 1.00 87.31 94 ALA A CA 1
ATOM 669 C C . ALA A 1 94 ? 2.693 8.414 -19.437 1.00 87.31 94 ALA A C 1
ATOM 671 O O . ALA A 1 94 ? 2.492 7.815 -20.491 1.00 87.31 94 ALA A O 1
ATOM 672 N N . VAL A 1 95 ? 3.923 8.770 -19.048 1.00 88.38 95 VAL A N 1
ATOM 673 C CA . VAL A 1 95 ? 5.155 8.467 -19.801 1.00 88.38 95 VAL A CA 1
ATOM 674 C C . VAL A 1 95 ? 6.089 7.497 -19.069 1.00 88.38 95 VAL A C 1
ATOM 676 O O . VAL A 1 95 ? 7.278 7.431 -19.382 1.00 88.38 95 VAL A O 1
ATOM 679 N N . PHE A 1 96 ? 5.589 6.755 -18.077 1.00 91.38 96 PHE A N 1
ATOM 680 C CA . PHE A 1 96 ? 6.388 5.742 -17.392 1.00 91.38 96 PHE A CA 1
ATOM 681 C C . PHE A 1 96 ? 6.830 4.633 -18.357 1.00 91.38 96 PHE A C 1
ATOM 683 O O . PHE A 1 96 ? 6.018 4.073 -19.091 1.00 91.38 96 PHE A O 1
ATOM 690 N N . THR A 1 97 ? 8.127 4.321 -18.369 1.00 90.81 97 THR A N 1
ATOM 691 C CA . THR A 1 97 ? 8.729 3.375 -19.318 1.00 90.81 97 THR A CA 1
ATOM 692 C C . THR A 1 97 ? 10.012 2.758 -18.760 1.00 90.81 97 THR A C 1
ATOM 694 O O . THR A 1 97 ? 10.603 3.284 -17.814 1.00 90.81 97 THR A O 1
ATOM 697 N N . GLY A 1 98 ? 10.459 1.655 -19.367 1.00 89.94 98 GLY A N 1
ATOM 698 C CA . GLY A 1 98 ? 11.767 1.047 -19.113 1.00 89.94 98 GLY A CA 1
ATOM 699 C C . GLY A 1 98 ? 11.895 0.334 -17.767 1.00 89.94 98 GLY A C 1
ATOM 700 O O . GLY A 1 98 ? 13.012 0.208 -17.274 1.00 89.94 98 GLY A O 1
ATOM 701 N N . ARG A 1 99 ? 10.771 -0.081 -17.167 1.00 92.69 99 ARG A N 1
ATOM 702 C CA . ARG A 1 99 ? 10.711 -0.732 -15.844 1.00 92.69 99 ARG A CA 1
ATOM 703 C C . ARG A 1 99 ? 9.826 -1.985 -15.816 1.00 92.69 99 ARG A C 1
ATOM 705 O O . ARG A 1 99 ? 9.273 -2.343 -14.779 1.00 92.69 99 ARG A O 1
ATOM 712 N N . ASP A 1 100 ? 9.630 -2.621 -16.967 1.00 93.25 100 ASP A N 1
ATOM 713 C CA . ASP A 1 100 ? 8.721 -3.763 -17.100 1.00 93.25 100 ASP A CA 1
ATOM 714 C C . ASP A 1 100 ? 9.207 -4.982 -16.303 1.00 93.25 100 ASP A C 1
ATOM 716 O O . ASP A 1 100 ? 8.396 -5.700 -15.717 1.00 93.25 100 ASP A O 1
ATOM 720 N N . ASP A 1 101 ? 10.524 -5.201 -16.251 1.00 92.44 101 ASP A N 1
ATOM 721 C CA . ASP A 1 101 ? 11.130 -6.279 -15.465 1.00 92.44 101 ASP A CA 1
ATOM 722 C C . ASP A 1 101 ? 10.932 -6.045 -13.967 1.00 92.44 101 ASP A C 1
ATOM 724 O O . ASP A 1 101 ? 10.534 -6.954 -13.239 1.00 92.44 101 ASP A O 1
ATOM 728 N N . GLU A 1 102 ? 11.132 -4.813 -13.502 1.00 91.94 102 GLU A N 1
ATOM 729 C CA . GLU A 1 102 ? 10.917 -4.452 -12.105 1.00 91.94 102 GLU A CA 1
ATOM 730 C C . GLU A 1 102 ? 9.438 -4.507 -11.718 1.00 91.94 102 GLU A C 1
ATOM 732 O O . GLU A 1 102 ? 9.118 -4.954 -10.620 1.00 91.94 102 GLU A O 1
ATOM 737 N N . LEU A 1 103 ? 8.521 -4.137 -12.617 1.00 93.69 103 LEU A N 1
ATOM 738 C CA . LEU A 1 103 ? 7.082 -4.309 -12.401 1.00 93.69 103 LEU A CA 1
ATOM 739 C C . LEU A 1 103 ? 6.686 -5.787 -12.293 1.00 93.69 103 LEU A C 1
ATOM 741 O O . LEU A 1 103 ? 5.846 -6.115 -11.454 1.00 93.69 103 LEU A O 1
ATOM 745 N N . ARG A 1 104 ? 7.262 -6.680 -13.107 1.00 94.06 104 ARG A N 1
ATOM 746 C CA . ARG A 1 104 ? 7.037 -8.133 -12.982 1.00 94.06 104 ARG A CA 1
ATOM 747 C C . ARG A 1 104 ? 7.621 -8.686 -11.687 1.00 94.06 104 ARG A C 1
ATOM 749 O O . ARG A 1 104 ? 6.957 -9.455 -11.000 1.00 94.06 104 ARG A O 1
ATOM 756 N N . ALA A 1 105 ? 8.821 -8.247 -11.306 1.00 91.81 105 ALA A N 1
ATOM 757 C CA . ALA A 1 105 ? 9.440 -8.636 -10.041 1.00 91.81 105 ALA A CA 1
ATOM 758 C C . ALA A 1 105 ? 8.593 -8.198 -8.834 1.00 91.81 105 ALA A C 1
ATOM 760 O O . ALA A 1 105 ? 8.404 -8.982 -7.904 1.00 91.81 105 ALA A O 1
ATOM 761 N N . VAL A 1 106 ? 8.028 -6.983 -8.878 1.00 91.69 106 VAL A N 1
ATOM 762 C CA . VAL A 1 106 ? 7.063 -6.514 -7.873 1.00 91.69 106 VAL A CA 1
ATOM 763 C C . VAL A 1 106 ? 5.853 -7.449 -7.828 1.00 91.69 106 VAL A C 1
ATOM 765 O O . VAL A 1 106 ? 5.511 -7.936 -6.756 1.00 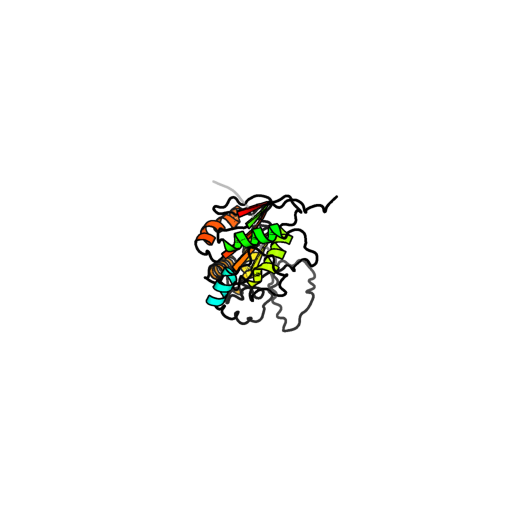91.69 106 VAL A O 1
ATOM 768 N N . ALA A 1 107 ? 5.223 -7.742 -8.968 1.00 92.75 107 ALA A N 1
ATOM 769 C CA . ALA A 1 107 ? 4.041 -8.604 -9.014 1.00 92.75 107 ALA A CA 1
ATOM 770 C C . ALA A 1 107 ? 4.316 -10.019 -8.485 1.00 92.75 107 ALA A C 1
ATOM 772 O O . ALA A 1 107 ? 3.540 -10.525 -7.677 1.00 92.75 107 ALA A O 1
ATOM 773 N N . ALA A 1 108 ? 5.431 -10.634 -8.882 1.00 91.38 108 ALA A N 1
ATOM 774 C CA . ALA A 1 108 ? 5.826 -11.964 -8.424 1.00 91.38 108 ALA A CA 1
ATOM 775 C C . ALA A 1 108 ? 5.980 -12.027 -6.897 1.00 91.38 108 ALA A C 1
ATOM 777 O O . ALA A 1 108 ? 5.475 -12.948 -6.258 1.00 91.38 108 ALA A O 1
ATOM 778 N N . ALA A 1 109 ? 6.623 -11.022 -6.304 1.00 88.94 109 ALA A N 1
ATOM 779 C CA . ALA A 1 109 ? 6.790 -10.948 -4.859 1.00 88.94 109 ALA A CA 1
ATOM 780 C C . ALA A 1 109 ? 5.470 -10.649 -4.124 1.00 88.94 109 ALA A C 1
ATOM 782 O O . ALA A 1 109 ? 5.207 -11.249 -3.086 1.00 88.94 109 ALA A O 1
ATOM 783 N N . LEU A 1 110 ? 4.595 -9.797 -4.677 1.00 88.62 110 LEU A N 1
ATOM 784 C CA . LEU A 1 110 ? 3.261 -9.571 -4.102 1.00 88.62 110 LEU A CA 1
ATOM 785 C C . LEU A 1 110 ? 2.390 -10.841 -4.143 1.00 88.62 110 LEU A C 1
ATOM 787 O O . LEU A 1 110 ? 1.636 -11.080 -3.202 1.00 88.62 110 LEU A O 1
ATOM 791 N N . ALA A 1 111 ? 2.493 -11.657 -5.198 1.00 88.50 111 ALA A N 1
ATOM 792 C CA . ALA A 1 111 ? 1.745 -12.911 -5.337 1.00 88.50 111 ALA A CA 1
ATOM 793 C C . ALA A 1 111 ? 2.247 -14.030 -4.411 1.00 88.50 111 ALA A C 1
ATOM 795 O O . ALA A 1 111 ? 1.463 -14.887 -4.008 1.00 88.50 111 ALA A O 1
ATOM 796 N N . ALA A 1 112 ? 3.541 -14.043 -4.079 1.00 82.56 112 ALA A N 1
ATOM 797 C CA . ALA A 1 112 ? 4.136 -15.093 -3.255 1.00 82.56 112 ALA A CA 1
ATOM 798 C C . ALA A 1 112 ? 3.618 -15.093 -1.805 1.00 82.56 112 ALA A C 1
ATOM 800 O O . ALA A 1 112 ? 3.762 -16.094 -1.109 1.00 82.56 112 ALA A O 1
ATOM 801 N N . GLY A 1 113 ? 3.042 -13.982 -1.327 1.00 67.56 113 GLY A N 1
ATOM 802 C CA . GLY A 1 113 ? 2.645 -13.817 0.079 1.00 67.56 113 GLY A CA 1
ATOM 803 C C . GLY A 1 113 ? 3.832 -13.698 1.048 1.00 67.56 113 GLY A C 1
ATOM 804 O O . GLY A 1 113 ? 3.642 -13.414 2.231 1.00 67.56 113 GLY A O 1
ATOM 805 N N . ASP A 1 114 ? 5.058 -13.849 0.540 1.00 54.31 114 ASP A N 1
ATOM 806 C CA . ASP A 1 114 ? 6.312 -13.567 1.225 1.00 54.31 114 ASP A CA 1
ATOM 807 C C . ASP A 1 114 ? 6.541 -12.051 1.210 1.00 54.31 114 ASP A C 1
ATOM 809 O O . ASP A 1 114 ? 7.111 -11.458 0.298 1.00 54.31 114 ASP A O 1
ATOM 813 N N . ALA A 1 115 ? 5.939 -11.430 2.216 1.00 51.06 115 ALA A N 1
ATOM 814 C CA . ALA A 1 115 ? 6.072 -10.056 2.661 1.00 51.06 115 ALA A CA 1
ATOM 815 C C . ALA A 1 115 ? 7.194 -9.195 2.025 1.00 51.06 115 ALA A C 1
ATOM 817 O O . ALA A 1 115 ? 8.386 -9.397 2.236 1.00 51.06 115 ALA A O 1
ATOM 818 N N . ASN A 1 116 ? 6.760 -8.055 1.484 1.00 55.75 116 ASN A N 1
ATOM 819 C CA . ASN A 1 116 ? 7.530 -6.821 1.321 1.00 55.75 116 ASN A CA 1
ATOM 820 C C . ASN A 1 116 ? 8.482 -6.812 0.128 1.00 55.75 116 ASN A C 1
ATOM 822 O O . ASN A 1 116 ? 9.666 -7.117 0.255 1.00 55.75 116 ASN A O 1
ATOM 826 N N . VAL A 1 117 ? 7.993 -6.309 -1.007 1.00 54.47 117 VAL A N 1
ATOM 827 C CA . VAL A 1 117 ? 8.913 -5.733 -1.990 1.00 54.47 117 VAL A CA 1
ATOM 828 C C . VAL A 1 117 ? 9.442 -4.450 -1.391 1.00 54.47 117 VAL A C 1
ATOM 830 O O . VAL A 1 117 ? 8.688 -3.491 -1.237 1.00 54.47 117 VAL A O 1
ATOM 833 N N . ILE A 1 118 ? 10.720 -4.425 -1.039 1.00 61.97 118 ILE A N 1
ATOM 834 C CA . ILE A 1 118 ? 11.390 -3.181 -0.680 1.00 61.97 118 ILE A CA 1
ATOM 835 C C . ILE A 1 118 ? 12.205 -2.780 -1.890 1.00 61.97 118 ILE A C 1
ATOM 837 O O . ILE A 1 118 ? 13.250 -3.359 -2.203 1.00 61.97 118 ILE A O 1
ATOM 841 N N . SER A 1 119 ? 11.672 -1.801 -2.616 1.00 58.09 119 SER A N 1
ATOM 842 C CA . SER A 1 119 ? 12.439 -1.145 -3.656 1.00 58.09 119 SER A CA 1
ATOM 843 C C . SER A 1 119 ? 13.566 -0.403 -2.952 1.00 58.09 119 SER A C 1
ATOM 845 O O . SER A 1 119 ? 13.312 0.555 -2.224 1.00 58.09 119 SER A O 1
ATOM 847 N N . THR A 1 120 ? 14.793 -0.886 -3.113 1.00 59.78 120 THR A N 1
ATOM 848 C CA . THR A 1 120 ? 16.004 -0.262 -2.577 1.00 59.78 120 THR A CA 1
ATOM 849 C C . THR A 1 120 ? 16.793 0.343 -3.722 1.00 59.78 120 THR A C 1
ATOM 851 O O . THR A 1 120 ? 16.793 -0.153 -4.847 1.00 59.78 120 THR A O 1
ATOM 854 N N . GLY A 1 121 ? 17.440 1.475 -3.477 1.00 58.19 121 GLY A N 1
ATOM 855 C CA . GLY A 1 121 ? 18.223 2.146 -4.506 1.00 58.19 121 GLY A CA 1
ATOM 856 C C . GLY A 1 121 ? 18.551 3.580 -4.139 1.00 58.19 121 GLY A C 1
ATOM 857 O O . GLY A 1 121 ? 17.893 4.193 -3.289 1.00 58.19 12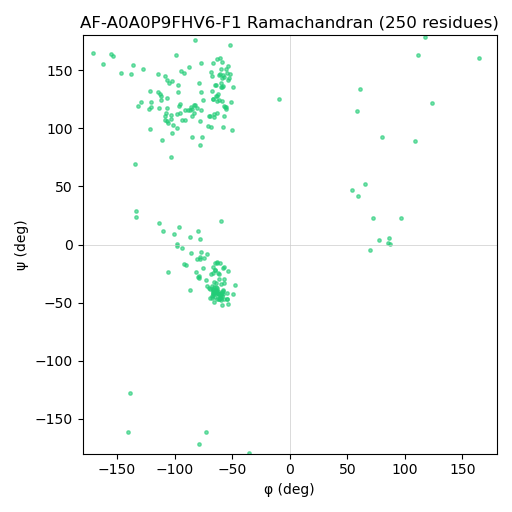1 GLY A O 1
ATOM 858 N N . ILE A 1 122 ? 19.566 4.121 -4.809 1.00 59.88 122 ILE A N 1
ATOM 859 C CA . ILE A 1 122 ? 20.056 5.491 -4.620 1.00 59.88 122 ILE A CA 1
ATOM 860 C C . ILE A 1 122 ? 18.887 6.483 -4.787 1.00 59.88 122 ILE A C 1
ATOM 862 O O . ILE A 1 122 ? 17.919 6.233 -5.515 1.00 59.88 122 ILE A O 1
ATOM 866 N N . GLY A 1 123 ? 18.926 7.602 -4.057 1.00 70.19 123 GLY A N 1
ATOM 867 C CA . GLY A 1 123 ? 17.919 8.659 -4.178 1.00 70.19 123 GLY A CA 1
ATOM 868 C C . GLY A 1 123 ? 17.687 9.054 -5.643 1.00 70.19 123 GLY A C 1
ATOM 869 O O . GLY A 1 123 ? 18.636 9.182 -6.410 1.00 70.19 123 GLY A O 1
ATOM 870 N N . GLY A 1 124 ? 16.422 9.214 -6.042 1.00 73.25 124 GLY A N 1
ATOM 871 C CA . GLY A 1 124 ? 16.060 9.635 -7.401 1.00 73.25 124 GLY A CA 1
ATOM 872 C C . GLY A 1 124 ? 15.962 8.529 -8.462 1.00 73.25 124 GLY A C 1
ATOM 873 O O . GLY A 1 124 ? 15.622 8.834 -9.597 1.00 73.25 124 GLY A O 1
ATOM 874 N N . VAL A 1 125 ? 16.176 7.249 -8.128 1.00 82.69 125 VAL A N 1
ATOM 875 C CA . VAL A 1 125 ? 16.090 6.133 -9.104 1.00 82.69 125 VAL A CA 1
ATOM 876 C C . VAL A 1 125 ? 14.659 5.776 -9.564 1.00 82.69 125 VAL A C 1
ATOM 878 O O . VAL A 1 125 ? 14.473 4.983 -10.488 1.00 82.69 125 VAL A O 1
ATOM 881 N N . GLY A 1 126 ? 13.639 6.376 -8.940 1.00 87.19 126 GLY A N 1
ATOM 882 C CA . GLY A 1 126 ? 12.232 6.202 -9.319 1.00 87.19 126 GLY A CA 1
ATOM 883 C C . GLY A 1 126 ? 11.450 5.162 -8.510 1.00 87.19 126 GLY A C 1
ATOM 884 O O . GLY A 1 126 ? 10.437 4.683 -8.999 1.00 87.19 126 GLY A O 1
ATOM 885 N N . LYS A 1 127 ? 11.871 4.828 -7.280 1.00 89.81 127 LYS A N 1
ATOM 886 C CA . LYS A 1 127 ? 11.167 3.874 -6.393 1.00 89.81 127 LYS A CA 1
ATOM 887 C C . LYS A 1 127 ? 9.693 4.228 -6.174 1.00 89.81 127 LYS A C 1
ATOM 889 O O . LYS A 1 127 ? 8.819 3.402 -6.402 1.00 89.81 127 LYS A O 1
ATOM 894 N N . THR A 1 128 ? 9.423 5.478 -5.796 1.00 92.00 128 THR A N 1
ATOM 895 C CA . THR A 1 128 ? 8.065 5.997 -5.595 1.00 92.00 128 THR A CA 1
ATOM 896 C C . THR A 1 128 ? 7.256 5.927 -6.889 1.00 92.00 128 THR A C 1
ATOM 898 O O . THR A 1 128 ? 6.119 5.476 -6.876 1.00 92.00 128 THR A O 1
ATOM 901 N N . SER A 1 129 ? 7.850 6.286 -8.035 1.00 93.50 129 SER A N 1
ATOM 902 C CA . SER A 1 129 ? 7.191 6.159 -9.343 1.00 93.50 129 SER A CA 1
ATOM 903 C C . SER A 1 129 ? 6.873 4.706 -9.695 1.00 93.50 129 SER A C 1
ATOM 905 O O . SER A 1 129 ? 5.775 4.435 -10.165 1.00 93.50 129 SER A O 1
ATOM 907 N N . LEU A 1 130 ? 7.788 3.771 -9.427 1.00 93.69 130 LEU A N 1
ATOM 908 C CA . LEU A 1 130 ? 7.544 2.341 -9.610 1.00 93.69 130 LEU A CA 1
ATOM 909 C C . LEU A 1 130 ? 6.408 1.850 -8.705 1.00 93.69 130 LEU A C 1
ATOM 911 O O . LEU A 1 130 ? 5.550 1.106 -9.168 1.00 93.69 130 LEU A O 1
ATOM 915 N N . ALA A 1 131 ? 6.368 2.286 -7.443 1.00 94.69 131 ALA A N 1
ATOM 916 C CA . ALA A 1 131 ? 5.311 1.908 -6.512 1.00 94.69 131 ALA A CA 1
ATOM 917 C C . ALA A 1 131 ? 3.939 2.451 -6.928 1.00 94.69 131 ALA A C 1
ATOM 919 O O . ALA A 1 131 ? 2.949 1.723 -6.878 1.00 94.69 131 ALA A O 1
ATOM 920 N N . ILE A 1 132 ? 3.888 3.698 -7.405 1.00 96.50 132 ILE A N 1
ATOM 921 C CA . ILE A 1 132 ? 2.677 4.289 -7.983 1.00 96.50 132 ILE A CA 1
ATOM 922 C C . ILE A 1 132 ? 2.216 3.470 -9.194 1.00 96.50 132 ILE A C 1
ATOM 924 O O . ILE A 1 132 ? 1.048 3.104 -9.281 1.00 96.50 132 ILE A O 1
ATOM 928 N N . GLU A 1 133 ? 3.114 3.134 -10.114 1.00 96.44 133 GLU A N 1
ATOM 929 C CA . GLU A 1 133 ? 2.758 2.359 -11.308 1.00 96.44 133 GLU A CA 1
ATOM 930 C C . GLU A 1 133 ? 2.303 0.941 -10.979 1.00 96.44 133 GLU A C 1
ATOM 932 O O . GLU A 1 133 ? 1.303 0.475 -11.525 1.00 96.44 133 GLU A O 1
ATOM 937 N N . ALA A 1 134 ? 2.975 0.271 -10.043 1.00 95.75 134 ALA A N 1
ATOM 938 C CA . ALA A 1 134 ? 2.561 -1.037 -9.559 1.00 95.75 134 ALA A CA 1
ATOM 939 C C . ALA A 1 134 ? 1.155 -0.981 -8.941 1.00 95.75 134 ALA A C 1
ATOM 941 O O . ALA A 1 134 ? 0.319 -1.836 -9.240 1.00 95.75 134 ALA A O 1
ATOM 942 N N . ALA A 1 135 ? 0.860 0.058 -8.153 1.00 97.00 135 ALA A N 1
ATOM 943 C CA . ALA A 1 135 ? -0.465 0.286 -7.586 1.00 97.00 135 ALA A CA 1
ATOM 944 C C . ALA A 1 135 ? -1.542 0.369 -8.673 1.00 97.00 135 ALA A C 1
ATOM 946 O O . ALA A 1 135 ? -2.575 -0.280 -8.562 1.00 97.00 135 ALA A O 1
ATOM 947 N N . TRP A 1 136 ? -1.307 1.127 -9.745 1.00 98.12 136 TRP A N 1
ATOM 948 C CA . TRP A 1 136 ? -2.306 1.318 -10.799 1.00 98.12 136 TRP A CA 1
ATOM 949 C C . TRP A 1 136 ? -2.418 0.145 -11.776 1.00 98.12 136 TRP A C 1
ATOM 951 O O . TRP A 1 136 ? -3.488 -0.061 -12.340 1.00 98.12 136 TRP A O 1
ATOM 961 N N . ARG A 1 137 ? -1.359 -0.640 -11.985 1.00 97.19 137 ARG A N 1
ATOM 962 C CA . ARG A 1 137 ? -1.381 -1.794 -12.906 1.00 97.19 137 ARG A CA 1
ATOM 963 C C . ARG A 1 137 ? -1.879 -3.069 -12.236 1.00 97.19 137 ARG A C 1
ATOM 965 O O . ARG A 1 137 ? -2.645 -3.823 -12.830 1.00 97.19 137 ARG A O 1
ATOM 972 N N . TYR A 1 138 ? -1.487 -3.294 -10.985 1.00 97.06 138 TYR A N 1
ATOM 973 C CA . TYR A 1 138 ? -1.793 -4.526 -10.254 1.00 97.06 138 TYR A CA 1
ATOM 974 C C . TYR A 1 138 ? -2.878 -4.345 -9.188 1.00 97.06 138 TYR A C 1
ATOM 976 O O . TYR A 1 138 ? -3.588 -5.303 -8.886 1.00 97.06 138 TYR A O 1
ATOM 984 N N . GLY A 1 139 ? -3.088 -3.120 -8.694 1.00 97.12 139 GLY A N 1
ATOM 985 C CA . GLY A 1 139 ? -4.120 -2.760 -7.713 1.00 97.12 139 GLY A CA 1
ATOM 986 C C . GLY A 1 139 ? -5.536 -3.279 -7.983 1.00 97.12 139 GLY A C 1
ATOM 987 O O . GLY A 1 139 ? -6.201 -3.650 -7.017 1.00 97.12 139 GLY A O 1
ATOM 988 N N . PRO A 1 140 ? -6.015 -3.384 -9.241 1.00 97.62 140 PRO A N 1
ATOM 989 C CA . PRO A 1 140 ? -7.324 -3.977 -9.527 1.00 97.62 140 PRO A CA 1
ATOM 990 C C . PRO A 1 140 ? -7.523 -5.415 -9.020 1.00 97.62 140 PRO A C 1
ATOM 992 O O . PRO A 1 140 ? -8.666 -5.832 -8.870 1.00 97.62 140 PRO A O 1
ATOM 995 N N . HIS A 1 141 ? -6.452 -6.157 -8.728 1.00 96.81 141 HIS A N 1
ATOM 996 C CA . HIS A 1 141 ? -6.520 -7.524 -8.193 1.00 96.81 141 HIS A CA 1
ATOM 997 C C . HIS A 1 141 ? -6.651 -7.562 -6.658 1.00 96.81 141 HIS A C 1
ATOM 999 O O . HIS A 1 141 ? -6.890 -8.618 -6.081 1.00 96.81 141 HIS A O 1
ATOM 1005 N N . PHE A 1 142 ? -6.540 -6.411 -5.987 1.00 96.56 142 PHE A N 1
ATOM 1006 C CA . PHE A 1 142 ? -6.668 -6.267 -4.537 1.00 96.56 142 PHE A CA 1
ATOM 1007 C C . PHE A 1 142 ? -8.034 -5.685 -4.182 1.00 96.56 142 PHE A C 1
ATOM 1009 O O . PHE A 1 142 ? -8.157 -4.504 -3.853 1.00 96.56 142 PHE A O 1
ATOM 1016 N N . LEU A 1 143 ? -9.090 -6.499 -4.266 1.00 96.88 143 LEU A N 1
ATOM 1017 C CA . LEU A 1 143 ? -10.469 -6.007 -4.119 1.00 96.88 143 LEU A CA 1
ATOM 1018 C C . LEU A 1 143 ? -10.788 -5.418 -2.735 1.00 96.88 143 LEU A C 1
ATOM 1020 O O . LEU A 1 143 ? -11.779 -4.703 -2.601 1.00 96.88 143 LEU A O 1
ATOM 1024 N N . GLY A 1 144 ? -9.956 -5.665 -1.719 1.00 95.81 144 GLY A N 1
ATOM 1025 C CA . GLY A 1 144 ? -10.052 -5.011 -0.412 1.00 95.81 144 GLY A CA 1
ATOM 1026 C C . GLY A 1 144 ? -9.510 -3.577 -0.380 1.00 95.81 144 GLY A C 1
ATOM 1027 O O . GLY A 1 144 ? -9.644 -2.908 0.647 1.00 95.81 144 GLY A O 1
ATOM 1028 N N . GLY A 1 145 ? -8.891 -3.117 -1.470 1.00 97.12 145 GLY A N 1
ATOM 1029 C CA . GLY A 1 145 ? -8.383 -1.763 -1.656 1.00 97.12 145 GLY A CA 1
ATOM 1030 C C . GLY A 1 145 ? -6.857 -1.654 -1.704 1.00 97.12 145 GLY A C 1
ATOM 1031 O O . GLY A 1 145 ? -6.116 -2.545 -1.278 1.00 97.12 145 GLY A O 1
ATOM 1032 N N . VAL A 1 146 ? -6.406 -0.507 -2.214 1.00 98.06 146 VAL A N 1
ATOM 1033 C CA . VAL A 1 146 ? -5.004 -0.073 -2.257 1.00 98.06 146 VAL A CA 1
ATOM 1034 C C . VAL A 1 146 ? -4.820 1.135 -1.343 1.00 98.06 146 VAL A C 1
ATOM 1036 O O . VAL A 1 146 ? -5.573 2.106 -1.443 1.00 98.06 146 VAL A O 1
ATOM 1039 N N . PHE A 1 147 ? -3.822 1.098 -0.464 1.00 98.25 147 PHE A N 1
ATOM 1040 C CA . PHE A 1 147 ? -3.625 2.114 0.568 1.00 98.25 147 PHE A CA 1
ATOM 1041 C C . PHE A 1 147 ? -2.199 2.634 0.565 1.00 98.25 147 PHE A C 1
ATOM 1043 O O . PHE A 1 147 ? -1.262 1.865 0.747 1.00 98.25 147 PHE A O 1
ATOM 1050 N N . TRP A 1 148 ? -2.045 3.943 0.395 1.00 97.81 148 TRP A N 1
ATOM 1051 C CA . TRP A 1 148 ? -0.756 4.614 0.498 1.00 97.81 148 TRP A CA 1
ATOM 1052 C C . TRP A 1 148 ? -0.557 5.230 1.883 1.00 97.81 148 TRP A C 1
ATOM 1054 O O . TRP A 1 148 ? -1.415 5.978 2.362 1.00 97.81 148 TRP A O 1
ATOM 1064 N N . VAL A 1 149 ? 0.603 4.970 2.479 1.00 96.62 149 VAL A N 1
ATOM 1065 C CA . VAL A 1 149 ? 1.079 5.550 3.735 1.00 96.62 149 VAL A CA 1
ATOM 1066 C C . VAL A 1 149 ? 2.412 6.240 3.457 1.00 96.62 149 VAL A C 1
ATOM 1068 O O . VAL A 1 149 ? 3.389 5.597 3.076 1.00 96.62 149 VAL A O 1
ATOM 1071 N N . ASN A 1 150 ? 2.456 7.562 3.633 1.00 94.94 150 ASN A N 1
ATOM 1072 C CA . ASN A 1 150 ? 3.709 8.306 3.558 1.00 94.94 150 ASN A CA 1
ATOM 1073 C C . ASN A 1 150 ? 4.462 8.183 4.890 1.00 94.94 150 ASN A C 1
ATOM 1075 O O . ASN A 1 150 ? 3.984 8.632 5.931 1.00 94.94 150 ASN A O 1
ATOM 1079 N N . CYS A 1 151 ? 5.644 7.584 4.842 1.00 93.56 151 CYS A N 1
ATOM 1080 C CA . CYS A 1 151 ? 6.507 7.308 5.981 1.00 93.56 151 CYS A CA 1
ATOM 1081 C C . CYS A 1 151 ? 7.662 8.306 6.137 1.00 93.56 151 CYS A C 1
ATOM 1083 O O . CYS A 1 151 ? 8.515 8.093 6.992 1.00 93.56 151 CYS A O 1
ATOM 1085 N N . ALA A 1 152 ? 7.678 9.408 5.377 1.00 91.00 152 ALA A N 1
ATOM 1086 C CA . ALA A 1 152 ? 8.766 10.389 5.425 1.00 91.00 152 ALA A CA 1
ATOM 1087 C C . ALA A 1 152 ? 9.013 10.970 6.831 1.00 91.00 152 ALA A C 1
ATOM 1089 O O . ALA A 1 152 ? 10.142 11.325 7.162 1.00 91.00 152 ALA A O 1
ATOM 1090 N N . GLU A 1 153 ? 7.967 11.056 7.660 1.00 91.94 153 GLU A N 1
ATOM 1091 C CA . GLU A 1 153 ? 8.051 11.490 9.053 1.00 91.94 153 GLU A CA 1
ATOM 1092 C C . GLU A 1 153 ? 7.286 10.516 9.962 1.00 91.94 153 GLU A C 1
ATOM 1094 O O . GLU A 1 153 ? 6.064 10.386 9.850 1.00 91.94 153 GLU A O 1
ATOM 1099 N N . ALA A 1 154 ? 7.989 9.882 10.907 1.00 90.62 154 ALA A N 1
ATOM 1100 C CA . ALA A 1 154 ? 7.421 8.925 11.867 1.00 90.62 154 ALA A CA 1
ATOM 1101 C C . ALA A 1 154 ? 6.158 9.442 12.576 1.00 90.62 154 ALA A C 1
ATOM 1103 O O . ALA A 1 154 ? 5.162 8.727 12.692 1.00 90.62 154 ALA A O 1
ATOM 1104 N N . VAL A 1 155 ? 6.170 10.712 12.995 1.00 91.56 155 VAL A N 1
ATOM 1105 C CA . VAL A 1 155 ? 5.056 11.351 13.717 1.00 91.56 155 VAL A CA 1
ATOM 1106 C C . VAL A 1 155 ? 3.753 11.390 12.907 1.00 91.56 155 VAL A C 1
ATOM 1108 O O . VAL A 1 155 ? 2.668 11.398 13.487 1.00 91.56 155 VAL A O 1
ATOM 1111 N N . ASN A 1 156 ? 3.837 11.354 11.574 1.00 92.06 156 ASN A N 1
ATOM 1112 C CA . ASN A 1 156 ? 2.675 11.442 10.692 1.00 92.06 156 ASN A CA 1
ATOM 1113 C C . ASN A 1 156 ? 2.089 10.069 10.330 1.00 92.06 156 ASN A C 1
ATOM 1115 O O . ASN A 1 156 ? 0.925 10.003 9.931 1.00 92.06 156 ASN A O 1
ATOM 1119 N N . ILE A 1 157 ? 2.831 8.970 10.521 1.00 93.56 157 ILE A N 1
ATOM 1120 C CA . ILE A 1 157 ? 2.389 7.611 10.158 1.00 93.56 157 ILE A CA 1
ATOM 1121 C C . ILE A 1 157 ? 1.033 7.244 10.788 1.00 93.56 157 ILE A C 1
ATOM 1123 O O . ILE A 1 157 ? 0.161 6.762 10.059 1.00 93.56 157 ILE A O 1
ATOM 1127 N N . PRO A 1 158 ? 0.782 7.480 12.094 1.00 94.12 158 PRO A N 1
ATOM 1128 C CA . PRO A 1 158 ? -0.525 7.194 12.683 1.00 94.12 158 PRO A CA 1
ATOM 1129 C C . PRO A 1 158 ? -1.668 7.945 11.985 1.00 94.12 158 PRO A C 1
ATOM 1131 O O . PRO A 1 158 ? -2.724 7.366 11.736 1.00 94.12 158 PRO A O 1
ATOM 1134 N N . SER A 1 159 ? -1.445 9.208 11.610 1.00 94.94 159 SER A N 1
ATOM 1135 C CA . SER A 1 159 ? -2.429 10.019 10.882 1.00 94.94 159 SER A CA 1
ATOM 1136 C C . SER A 1 159 ? -2.661 9.495 9.463 1.00 94.94 159 SER A C 1
ATOM 1138 O O . SER A 1 159 ? -3.810 9.354 9.049 1.00 94.94 159 SER A O 1
ATOM 1140 N N .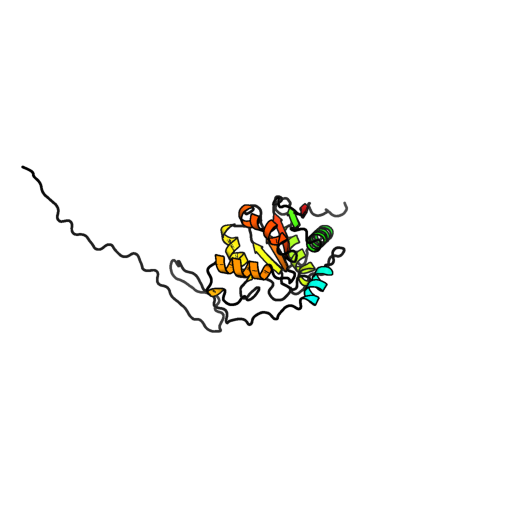 GLU A 1 160 ? -1.604 9.135 8.730 1.00 95.94 160 GLU A N 1
ATOM 1141 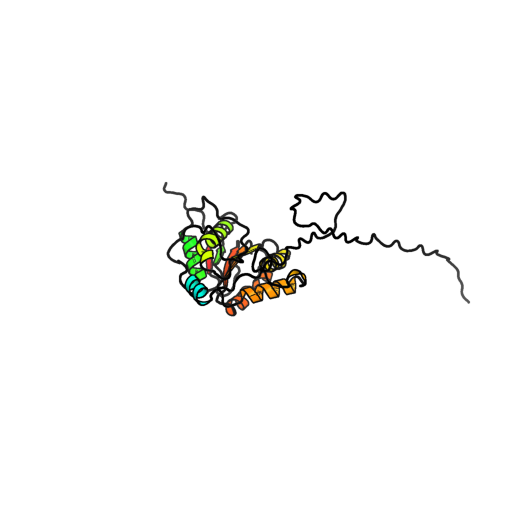C CA . GLU A 1 160 ? -1.718 8.538 7.390 1.00 95.94 160 GLU A CA 1
ATOM 1142 C C . GLU A 1 160 ? -2.517 7.226 7.410 1.00 95.94 160 GLU A C 1
ATOM 1144 O O . GLU A 1 160 ? -3.400 7.016 6.572 1.00 95.94 160 GLU A O 1
ATOM 1149 N N . ILE A 1 161 ? -2.277 6.367 8.408 1.00 96.19 161 ILE A N 1
ATOM 1150 C CA . ILE A 1 161 ? -3.048 5.132 8.599 1.00 96.19 161 ILE A CA 1
ATOM 1151 C C . ILE A 1 161 ? -4.504 5.461 8.946 1.00 96.19 161 ILE A C 1
ATOM 1153 O O . ILE A 1 161 ? -5.414 4.934 8.310 1.00 96.19 161 ILE A O 1
ATOM 1157 N N . ALA A 1 162 ? -4.755 6.350 9.908 1.00 95.94 162 ALA A N 1
ATOM 1158 C CA . ALA A 1 162 ? -6.114 6.722 10.304 1.00 95.94 162 ALA A CA 1
ATOM 1159 C C . ALA A 1 162 ? -6.934 7.281 9.126 1.00 95.94 162 ALA A C 1
ATOM 1161 O O . ALA A 1 162 ? -8.099 6.919 8.943 1.00 95.94 162 ALA A O 1
ATOM 1162 N N . GLN A 1 163 ? -6.314 8.084 8.257 1.00 94.88 163 GLN A N 1
ATOM 1163 C CA . GLN A 1 163 ? -6.958 8.625 7.058 1.00 94.88 163 GLN A CA 1
ATOM 1164 C C . GLN A 1 163 ? -7.404 7.541 6.063 1.00 94.88 163 GLN A C 1
ATOM 1166 O O . GLN A 1 163 ? -8.365 7.764 5.324 1.00 94.88 163 GLN A O 1
ATOM 1171 N N . CYS A 1 164 ? -6.784 6.356 6.063 1.00 96.94 164 CYS A N 1
ATOM 1172 C CA . CYS A 1 164 ? -7.233 5.216 5.255 1.00 96.94 164 CYS A CA 1
ATOM 1173 C C . CYS A 1 164 ? -8.601 4.672 5.700 1.00 96.94 164 CYS A C 1
ATOM 1175 O O . CYS A 1 164 ? -9.318 4.092 4.888 1.00 96.94 164 CYS A O 1
ATOM 1177 N N . GLY A 1 165 ? -8.992 4.890 6.959 1.00 95.44 165 GLY A N 1
ATOM 1178 C CA . GLY A 1 165 ? -10.324 4.563 7.475 1.00 95.44 165 GLY A CA 1
ATOM 1179 C C . GLY A 1 165 ? -11.400 5.594 7.133 1.00 95.44 165 GLY A C 1
ATOM 1180 O O . GLY A 1 165 ? -12.586 5.330 7.319 1.00 95.44 165 GLY A O 1
ATOM 1181 N N . GLY A 1 166 ? -10.999 6.771 6.652 1.00 92.19 166 GLY A N 1
ATOM 1182 C CA . GLY A 1 166 ? -11.885 7.907 6.433 1.00 92.19 166 GLY A CA 1
ATOM 1183 C C . GLY A 1 166 ? -12.735 7.836 5.153 1.00 92.19 166 GLY A C 1
ATOM 1184 O O . GLY A 1 166 ? -12.746 6.829 4.441 1.00 92.19 166 GLY A O 1
ATOM 1185 N N . PRO A 1 167 ? -13.431 8.940 4.818 1.00 87.94 167 PRO A N 1
ATOM 1186 C CA . PRO A 1 167 ? -14.340 9.047 3.667 1.00 87.94 167 PRO A CA 1
ATOM 1187 C C . PRO A 1 167 ? -13.705 8.742 2.301 1.00 87.94 167 PRO A C 1
ATOM 1189 O O . PRO A 1 167 ? -14.370 8.210 1.410 1.00 87.94 167 PRO A O 1
ATOM 1192 N N . GLY A 1 168 ? -12.417 9.074 2.150 1.00 87.19 168 GLY A N 1
ATOM 1193 C CA . GLY A 1 168 ? -11.614 8.809 0.951 1.00 87.19 168 GLY A CA 1
ATOM 1194 C C . GLY A 1 168 ? -10.958 7.424 0.916 1.00 87.19 168 GLY A C 1
ATOM 1195 O O . GLY A 1 168 ? -10.142 7.180 0.036 1.00 87.19 168 GLY A O 1
ATOM 1196 N N . GLY A 1 169 ? -11.276 6.552 1.875 1.00 94.06 169 GLY A N 1
ATOM 1197 C CA . GLY A 1 169 ? -10.772 5.185 1.962 1.00 94.06 169 GLY A CA 1
ATOM 1198 C C . GLY A 1 169 ? -11.887 4.223 2.366 1.00 94.06 169 GLY A C 1
ATOM 1199 O O . GLY A 1 169 ? -12.964 4.236 1.774 1.00 94.06 169 GLY A O 1
ATOM 1200 N N . LEU A 1 170 ? -11.653 3.417 3.399 1.00 95.19 170 LEU A N 1
ATOM 1201 C CA . LEU A 1 170 ? -12.529 2.323 3.837 1.00 95.19 170 LEU A CA 1
ATOM 1202 C C . LEU A 1 170 ? -13.926 2.757 4.314 1.00 95.19 170 LEU A C 1
ATOM 1204 O O . LEU A 1 170 ? -14.809 1.907 4.414 1.00 95.19 170 LEU A O 1
ATOM 1208 N N . ARG A 1 171 ? -14.146 4.048 4.611 1.00 93.62 171 ARG A N 1
ATOM 1209 C CA . ARG A 1 171 ? -15.411 4.578 5.164 1.00 93.62 171 ARG A CA 1
ATOM 1210 C C . ARG A 1 171 ? -15.850 3.838 6.430 1.00 93.62 171 ARG A C 1
ATOM 1212 O O . ARG A 1 171 ? -17.004 3.431 6.567 1.00 93.62 171 ARG A O 1
ATOM 1219 N N . LEU A 1 172 ? -14.910 3.647 7.350 1.00 92.94 172 LEU A N 1
ATOM 1220 C CA . LEU A 1 172 ? -15.169 2.966 8.611 1.00 92.94 172 LEU A CA 1
ATOM 1221 C C . LEU A 1 172 ? -16.095 3.817 9.484 1.00 92.94 172 LEU A C 1
ATOM 1223 O O . LEU A 1 172 ? -15.888 5.018 9.671 1.00 92.94 172 LEU A O 1
ATOM 1227 N N . ALA A 1 173 ? -17.124 3.176 10.033 1.00 89.62 173 ALA A N 1
ATOM 1228 C CA . ALA A 1 173 ? -18.073 3.836 10.915 1.00 89.62 173 ALA A CA 1
ATOM 1229 C C . ALA A 1 173 ? -17.410 4.237 12.243 1.00 89.62 173 ALA A C 1
ATOM 1231 O O . ALA A 1 173 ? -16.564 3.520 12.776 1.00 89.62 173 ALA A O 1
ATOM 1232 N N . GLY A 1 174 ? -17.825 5.376 12.800 1.00 86.56 174 GLY A N 1
ATOM 1233 C CA . GLY A 1 174 ? -17.411 5.805 14.139 1.00 86.56 174 GLY A CA 1
ATOM 1234 C C . GLY A 1 174 ? -16.004 6.401 14.245 1.00 86.56 174 GLY A C 1
ATOM 1235 O O . GLY A 1 174 ? -15.612 6.770 15.346 1.00 86.56 174 GLY A O 1
ATOM 1236 N N . MET A 1 175 ? -15.267 6.569 13.139 1.00 89.31 175 MET A N 1
ATOM 1237 C CA . MET A 1 175 ? -13.887 7.091 13.149 1.00 89.31 175 MET A CA 1
ATOM 1238 C C . MET A 1 175 ? -13.744 8.450 13.854 1.00 89.31 175 MET A C 1
ATOM 1240 O O . MET A 1 175 ? -12.808 8.646 14.622 1.00 89.31 175 MET A O 1
ATOM 1244 N N . ALA A 1 176 ? -14.678 9.382 13.633 1.00 83.06 176 ALA A N 1
ATOM 1245 C CA . ALA A 1 176 ? -14.574 10.762 14.122 1.00 83.06 176 ALA A CA 1
ATOM 1246 C C . ALA A 1 176 ? -14.603 10.903 15.658 1.00 83.06 176 ALA A C 1
ATOM 1248 O O . ALA A 1 176 ? -14.150 11.917 16.181 1.00 83.06 176 ALA A O 1
ATOM 1249 N N . GLY A 1 177 ? -15.140 9.911 16.378 1.00 84.25 177 GLY A N 1
ATOM 1250 C CA . GLY A 1 177 ? -15.211 9.918 17.844 1.00 84.25 177 GLY A CA 1
ATOM 1251 C C . GLY A 1 177 ? -14.043 9.214 18.536 1.00 84.25 177 GLY A C 1
ATOM 1252 O O . GLY A 1 177 ? -13.995 9.186 19.764 1.00 84.25 177 GLY A O 1
ATOM 1253 N N . LEU A 1 178 ? -13.131 8.614 17.771 1.00 92.38 178 LEU A N 1
ATOM 1254 C CA . LEU A 1 178 ? -12.048 7.787 18.289 1.00 92.38 178 LEU A CA 1
ATOM 1255 C C . LEU A 1 178 ? -10.764 8.598 18.484 1.00 92.38 178 LEU A C 1
ATOM 1257 O O . LEU A 1 178 ? -10.472 9.521 17.720 1.00 92.38 178 LEU A O 1
ATOM 1261 N N . SER A 1 179 ? -9.959 8.206 19.476 1.00 95.94 179 SER A N 1
ATOM 1262 C CA . SER A 1 179 ? -8.574 8.678 19.584 1.00 95.94 179 SER A CA 1
ATOM 1263 C C . SER A 1 179 ? -7.774 8.267 18.338 1.00 95.94 179 SER A C 1
ATOM 1265 O O . SER A 1 179 ? -8.159 7.335 17.630 1.00 95.94 179 SER A O 1
ATOM 1267 N N . LEU A 1 180 ? -6.644 8.927 18.067 1.00 94.50 180 LEU A N 1
ATOM 1268 C CA . LEU A 1 180 ? -5.807 8.568 16.918 1.00 94.50 180 LEU A CA 1
ATOM 1269 C C . LEU A 1 180 ? -5.351 7.100 16.978 1.00 94.50 180 LEU A C 1
ATOM 1271 O O . LEU A 1 180 ? -5.441 6.383 15.984 1.00 94.50 180 LEU A O 1
ATOM 1275 N N . ASP A 1 181 ? -4.952 6.628 18.157 1.00 95.69 181 ASP A N 1
ATOM 1276 C CA . ASP A 1 181 ? -4.546 5.237 18.363 1.00 95.69 181 ASP A CA 1
ATOM 1277 C C . ASP A 1 181 ? -5.700 4.263 18.105 1.00 95.69 181 ASP A C 1
ATOM 1279 O O . ASP A 1 181 ? -5.500 3.192 17.532 1.00 95.69 181 ASP A O 1
ATOM 1283 N N . ASP A 1 182 ? -6.918 4.617 18.513 1.00 96.62 182 ASP A N 1
ATOM 1284 C CA . ASP A 1 182 ? -8.109 3.794 18.300 1.00 96.62 182 ASP A CA 1
ATOM 1285 C C . ASP A 1 182 ? -8.486 3.742 16.814 1.00 96.62 182 ASP A C 1
ATOM 1287 O O . ASP A 1 182 ? -8.832 2.672 16.310 1.00 96.62 182 ASP A O 1
ATOM 1291 N N . GLN A 1 183 ? -8.349 4.861 16.094 1.00 96.62 183 GLN A N 1
ATOM 1292 C CA . GLN A 1 183 ? -8.519 4.919 14.639 1.00 96.62 183 GLN A CA 1
ATOM 1293 C C . GLN A 1 183 ? -7.498 4.022 13.931 1.00 96.62 183 GLN A C 1
ATOM 1295 O O . GLN A 1 183 ? -7.872 3.211 13.083 1.00 96.62 183 GLN A O 1
ATOM 1300 N N . VAL A 1 184 ? -6.220 4.102 14.312 1.00 95.69 184 VAL A N 1
ATOM 1301 C CA . VAL A 1 184 ? -5.156 3.246 13.763 1.00 95.69 184 VAL A CA 1
ATOM 1302 C C . VAL A 1 184 ? -5.444 1.770 14.024 1.00 95.69 184 VAL A C 1
ATOM 1304 O O . VAL A 1 184 ? -5.327 0.953 13.108 1.00 95.69 184 VAL A O 1
ATOM 1307 N N . ARG A 1 185 ? -5.848 1.404 15.249 1.00 95.19 185 ARG A N 1
ATOM 1308 C CA . ARG A 1 185 ? -6.205 0.015 15.581 1.00 95.19 185 ARG A CA 1
ATOM 1309 C C . ARG A 1 185 ? -7.386 -0.477 14.752 1.00 95.19 185 ARG A C 1
ATOM 1311 O O . ARG A 1 185 ? -7.332 -1.601 14.258 1.00 95.19 185 ARG A O 1
ATOM 1318 N N . LEU A 1 186 ? -8.413 0.350 14.568 1.00 96.19 186 LEU A N 1
ATOM 1319 C CA . LEU A 1 186 ? -9.588 -0.007 13.775 1.00 96.19 186 LEU A CA 1
ATOM 1320 C C . LEU A 1 186 ? -9.234 -0.217 12.295 1.00 96.19 186 LEU A C 1
ATOM 1322 O O . LEU A 1 186 ? -9.627 -1.226 11.714 1.00 96.19 186 LEU A O 1
ATOM 1326 N N . VAL A 1 187 ? -8.434 0.677 11.706 1.00 96.62 187 VAL A N 1
ATOM 1327 C CA . VAL A 1 187 ? -7.958 0.537 10.319 1.00 96.62 187 VAL A CA 1
ATOM 1328 C C . VAL A 1 187 ? -7.115 -0.723 10.143 1.00 96.62 187 VAL A C 1
ATOM 1330 O O . VAL A 1 187 ? -7.355 -1.494 9.218 1.00 96.62 187 VAL A O 1
ATOM 1333 N N . ARG A 1 188 ? -6.164 -0.985 11.047 1.00 94.81 188 ARG A N 1
ATOM 1334 C CA . ARG A 1 188 ? -5.329 -2.198 10.989 1.00 94.81 188 ARG A CA 1
ATOM 1335 C C . ARG A 1 188 ? -6.153 -3.477 11.143 1.00 94.81 188 ARG A C 1
ATOM 1337 O O . ARG A 1 188 ? -5.852 -4.466 10.480 1.00 94.81 188 ARG A O 1
ATOM 1344 N N . ALA A 1 189 ? -7.181 -3.462 11.990 1.00 94.06 189 ALA A N 1
ATOM 1345 C CA . ALA A 1 189 ? -8.099 -4.588 12.135 1.00 94.06 189 ALA A CA 1
ATOM 1346 C C . ALA A 1 189 ? -8.890 -4.841 10.843 1.00 94.06 189 ALA A C 1
ATOM 1348 O O . ALA A 1 189 ? -9.031 -5.990 10.433 1.00 94.06 189 ALA A O 1
ATOM 1349 N N . GLU A 1 190 ? -9.350 -3.783 10.171 1.00 95.00 190 GLU A N 1
ATOM 1350 C CA . GLU A 1 190 ? -10.035 -3.906 8.883 1.00 95.00 190 GLU A CA 1
ATOM 1351 C C . GLU A 1 190 ? -9.093 -4.406 7.778 1.00 95.00 190 GLU A C 1
ATOM 1353 O O . GLU A 1 190 ? -9.457 -5.299 7.013 1.00 95.00 190 GLU A O 1
ATOM 1358 N N . TRP A 1 191 ? -7.856 -3.905 7.726 1.00 94.94 191 TRP A N 1
ATOM 1359 C CA . TRP A 1 191 ? -6.831 -4.397 6.802 1.00 94.94 191 TRP A CA 1
ATOM 1360 C C . TRP A 1 191 ? -6.502 -5.881 6.999 1.00 94.94 191 TRP A C 1
ATOM 1362 O O . TRP A 1 191 ? -6.256 -6.579 6.020 1.00 94.94 191 TRP A O 1
ATOM 1372 N N . ALA A 1 192 ? -6.556 -6.374 8.238 1.00 92.69 192 ALA A N 1
ATOM 1373 C CA . ALA A 1 192 ? -6.282 -7.766 8.594 1.00 92.69 192 ALA A CA 1
ATOM 1374 C C . ALA A 1 192 ? -7.431 -8.747 8.301 1.00 92.69 192 ALA A C 1
ATOM 1376 O O . ALA A 1 192 ? -7.324 -9.926 8.640 1.00 92.69 192 ALA A O 1
ATOM 1377 N N . ARG A 1 193 ? -8.528 -8.303 7.678 1.00 92.69 193 ARG A N 1
ATOM 1378 C CA . ARG A 1 193 ? -9.611 -9.193 7.223 1.00 92.69 193 ARG A CA 1
ATOM 1379 C C . ARG A 1 193 ? -9.233 -9.925 5.946 1.00 92.69 193 ARG A C 1
ATOM 1381 O O . ARG A 1 193 ? -8.447 -9.394 5.174 1.00 92.69 193 ARG A O 1
ATOM 1388 N N . GLU A 1 194 ? -9.857 -11.072 5.701 1.00 91.38 194 GLU A N 1
ATOM 1389 C CA . GLU A 1 194 ? -9.528 -12.037 4.634 1.00 91.38 194 GLU A CA 1
ATOM 1390 C C . GLU A 1 194 ? -9.474 -11.457 3.210 1.00 91.38 194 GLU A C 1
ATOM 1392 O O . GLU A 1 194 ? -8.751 -11.985 2.373 1.00 91.38 194 GLU A O 1
ATOM 1397 N N . THR A 1 195 ? -10.143 -10.330 2.940 1.00 94.56 195 THR A N 1
ATOM 1398 C CA . THR A 1 195 ? -10.071 -9.669 1.634 1.00 94.56 195 THR A CA 1
ATOM 1399 C C . THR A 1 195 ? -8.635 -9.218 1.297 1.00 94.56 195 THR A C 1
ATOM 1401 O O . THR A 1 195 ? -8.070 -8.411 2.046 1.00 94.56 195 THR A O 1
ATOM 1404 N N . PRO A 1 196 ? -8.054 -9.625 0.154 1.00 94.75 196 PRO A N 1
ATOM 1405 C CA . PRO A 1 196 ? -6.722 -9.186 -0.252 1.00 94.75 196 PRO A CA 1
ATOM 1406 C C . PRO A 1 196 ? -6.604 -7.669 -0.419 1.00 94.75 196 PRO A C 1
ATOM 1408 O O . PRO A 1 196 ? -7.474 -7.022 -1.015 1.00 94.75 196 PRO A O 1
ATOM 1411 N N . ARG A 1 197 ? -5.513 -7.100 0.102 1.00 95.31 197 ARG A N 1
ATOM 1412 C CA . ARG A 1 197 ? -5.232 -5.652 0.110 1.00 95.31 197 ARG A CA 1
ATOM 1413 C C . ARG A 1 197 ? -3.780 -5.374 -0.235 1.00 95.31 197 ARG A C 1
ATOM 1415 O O . ARG A 1 197 ? -2.906 -6.134 0.168 1.00 95.31 197 ARG A O 1
ATOM 1422 N N . LEU A 1 198 ? -3.537 -4.256 -0.914 1.00 95.81 198 LEU A N 1
ATOM 1423 C CA . LEU A 1 198 ? -2.190 -3.753 -1.174 1.00 95.81 198 LEU A CA 1
ATOM 1424 C C . LEU A 1 198 ? -1.916 -2.534 -0.296 1.00 95.81 198 LEU A C 1
ATOM 1426 O O . LEU A 1 198 ? -2.581 -1.504 -0.432 1.00 95.81 198 LEU A O 1
ATOM 1430 N N . LEU A 1 199 ? -0.928 -2.640 0.587 1.00 95.62 199 LEU A N 1
ATOM 1431 C CA . LEU A 1 199 ? -0.456 -1.537 1.420 1.00 95.62 199 LEU A CA 1
ATOM 1432 C C . LEU A 1 199 ? 0.891 -1.054 0.898 1.00 95.62 199 LEU A C 1
ATOM 1434 O O . LEU A 1 199 ? 1.826 -1.838 0.745 1.00 95.62 199 LEU A O 1
ATOM 1438 N N . ILE A 1 200 ? 0.986 0.242 0.630 1.00 95.62 200 ILE A N 1
ATOM 1439 C CA . ILE A 1 200 ? 2.188 0.876 0.111 1.00 95.62 200 ILE A CA 1
ATOM 1440 C C . ILE A 1 200 ? 2.735 1.822 1.171 1.00 95.62 200 ILE A C 1
ATOM 1442 O O . ILE A 1 200 ? 2.063 2.785 1.535 1.00 95.62 200 ILE A O 1
ATOM 1446 N N . PHE A 1 201 ? 3.947 1.554 1.648 1.00 94.06 201 PHE A N 1
ATOM 1447 C CA . PHE A 1 201 ? 4.662 2.411 2.593 1.00 94.06 201 PHE A CA 1
ATOM 1448 C C . PHE A 1 201 ? 5.813 3.101 1.857 1.00 94.06 201 PHE A C 1
ATOM 1450 O O . PHE A 1 201 ? 6.763 2.451 1.433 1.00 94.06 201 PHE A O 1
ATOM 1457 N N . ASP A 1 202 ? 5.726 4.411 1.650 1.00 93.38 202 ASP A N 1
ATOM 1458 C CA . ASP A 1 202 ? 6.729 5.159 0.880 1.00 93.38 202 ASP A CA 1
ATOM 1459 C C . ASP A 1 202 ? 7.616 6.009 1.788 1.00 93.38 202 ASP A C 1
ATOM 1461 O O . ASP A 1 202 ? 7.110 6.625 2.720 1.00 93.38 202 ASP A O 1
ATOM 1465 N N . ASN A 1 203 ? 8.914 6.095 1.490 1.00 91.19 203 ASN A N 1
ATOM 1466 C CA . ASN A 1 203 ? 9.924 6.811 2.284 1.00 91.19 203 ASN A CA 1
ATOM 1467 C C . ASN A 1 203 ? 10.163 6.193 3.675 1.00 91.19 203 ASN A C 1
ATOM 1469 O O . ASN A 1 203 ? 10.086 6.868 4.700 1.00 91.19 203 ASN A O 1
ATOM 1473 N N . CYS A 1 204 ? 10.429 4.887 3.732 1.00 89.75 204 CYS A N 1
ATOM 1474 C CA . CYS A 1 204 ? 10.630 4.159 4.986 1.00 89.75 204 CYS A CA 1
ATOM 1475 C C . CYS A 1 204 ? 12.034 4.312 5.612 1.00 89.75 204 CYS A C 1
ATOM 1477 O O . CYS A 1 204 ? 12.365 3.568 6.533 1.00 89.75 204 CYS A O 1
ATOM 1479 N N . GLU A 1 205 ? 12.881 5.237 5.145 1.00 84.25 205 GLU A N 1
ATOM 1480 C CA . GLU A 1 205 ? 14.301 5.288 5.536 1.00 84.25 205 GLU A CA 1
ATOM 1481 C C . GLU A 1 205 ? 14.536 5.615 7.015 1.00 84.25 205 GLU A C 1
ATOM 1483 O O . GLU A 1 205 ? 15.520 5.166 7.596 1.00 84.25 205 GLU A O 1
ATOM 1488 N N . ALA A 1 206 ? 13.662 6.425 7.610 1.00 83.56 206 ALA A N 1
ATOM 1489 C CA . ALA A 1 206 ? 13.833 6.953 8.963 1.00 83.56 206 ALA A CA 1
ATOM 1490 C C . ALA A 1 206 ? 12.841 6.362 9.977 1.00 83.56 206 ALA A C 1
ATOM 1492 O O . ALA A 1 206 ? 12.721 6.905 11.071 1.00 83.56 206 ALA A O 1
ATOM 1493 N N . VAL A 1 207 ? 12.108 5.301 9.610 1.00 83.69 207 VAL A N 1
ATOM 1494 C CA . VAL A 1 207 ? 10.940 4.823 10.380 1.00 83.69 207 VAL A CA 1
ATOM 1495 C C . VAL A 1 207 ? 10.914 3.310 10.617 1.00 83.69 207 VAL A C 1
ATOM 1497 O O . VAL A 1 207 ? 9.859 2.674 10.678 1.00 83.69 207 VAL A O 1
ATOM 1500 N N . LEU A 1 208 ? 12.096 2.698 10.679 1.00 79.88 208 LEU A N 1
ATOM 1501 C CA . LEU A 1 208 ? 12.236 1.252 10.864 1.00 79.88 208 LEU A CA 1
ATOM 1502 C C . LEU A 1 208 ? 11.571 0.772 12.159 1.00 79.88 208 LEU A C 1
ATOM 1504 O O . LEU A 1 208 ? 10.882 -0.250 12.151 1.00 79.88 208 LEU A O 1
ATOM 1508 N N . ASP A 1 209 ? 11.726 1.534 13.242 1.00 83.06 209 ASP A N 1
ATOM 1509 C CA . ASP A 1 209 ? 11.163 1.200 14.550 1.00 83.06 209 ASP A CA 1
ATOM 1510 C C . ASP A 1 209 ? 9.627 1.251 14.526 1.00 83.06 209 ASP A C 1
ATOM 1512 O O . ASP A 1 209 ? 8.954 0.358 15.049 1.00 83.06 209 ASP A O 1
ATOM 1516 N N . GLU A 1 210 ? 9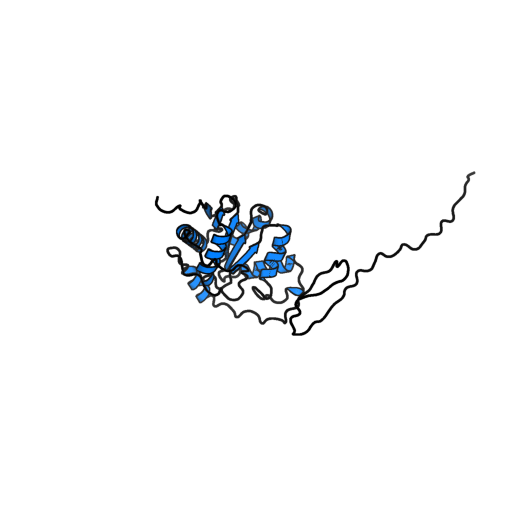.043 2.236 13.844 1.00 85.31 210 GLU A N 1
ATOM 1517 C CA . GLU A 1 210 ? 7.595 2.388 13.683 1.00 85.31 210 GLU A CA 1
ATOM 1518 C C . GLU A 1 210 ? 6.980 1.286 12.815 1.00 85.31 210 GLU A C 1
ATOM 1520 O O . GLU A 1 210 ? 5.791 0.984 12.959 1.00 85.31 210 GLU A O 1
ATOM 1525 N N . LEU A 1 211 ? 7.770 0.675 11.928 1.00 82.81 211 LEU A N 1
ATOM 1526 C CA . LEU A 1 211 ? 7.358 -0.410 11.035 1.00 82.81 211 LEU A CA 1
ATOM 1527 C C . LEU A 1 211 ? 7.734 -1.807 11.552 1.00 82.81 211 LEU A C 1
ATOM 1529 O O . LEU A 1 211 ? 7.341 -2.805 10.946 1.00 82.81 211 LEU A O 1
ATOM 1533 N N . ALA A 1 212 ? 8.399 -1.915 12.705 1.00 82.44 212 ALA A N 1
ATOM 1534 C CA . ALA A 1 212 ? 8.846 -3.188 13.278 1.00 82.44 212 ALA A CA 1
ATOM 1535 C C . ALA A 1 212 ? 7.705 -4.180 13.591 1.00 82.44 212 ALA A C 1
ATOM 1537 O O . ALA A 1 212 ? 7.944 -5.372 13.777 1.00 82.44 212 ALA A O 1
ATOM 1538 N N . PHE A 1 213 ? 6.450 -3.716 13.628 1.00 82.94 213 PHE A N 1
ATOM 1539 C CA . PHE A 1 213 ? 5.271 -4.571 13.796 1.00 82.94 213 PHE A CA 1
ATOM 1540 C C . PHE A 1 213 ? 4.899 -5.363 12.530 1.00 82.94 213 PHE A C 1
ATOM 1542 O O . PHE A 1 213 ? 4.177 -6.360 12.632 1.00 82.94 213 PHE A O 1
ATOM 1549 N N . LEU A 1 214 ? 5.352 -4.930 11.344 1.00 82.81 214 LEU A N 1
ATOM 1550 C CA . LEU A 1 214 ? 4.954 -5.512 10.058 1.00 82.81 214 LEU A CA 1
ATOM 1551 C C . LEU A 1 214 ? 5.188 -7.032 9.984 1.00 82.81 214 LEU A C 1
ATOM 1553 O O . LEU A 1 214 ? 4.249 -7.731 9.610 1.00 82.81 214 LEU A O 1
ATOM 1557 N N . PRO A 1 215 ? 6.342 -7.601 10.387 1.00 82.31 215 PRO A N 1
ATOM 1558 C CA . PRO A 1 215 ? 6.590 -9.035 10.210 1.00 82.31 215 PRO A CA 1
ATOM 1559 C C . PRO A 1 215 ? 5.626 -9.923 11.003 1.00 82.31 215 PRO A C 1
ATOM 1561 O O . PRO A 1 215 ? 5.174 -10.964 10.527 1.00 82.31 215 PRO A O 1
ATOM 1564 N N . GLU A 1 216 ? 5.303 -9.530 12.237 1.00 83.75 216 GLU A N 1
ATOM 1565 C CA . GLU A 1 216 ? 4.351 -10.270 13.067 1.00 83.75 216 GLU A CA 1
ATOM 1566 C C . GLU A 1 216 ? 2.917 -10.101 12.552 1.00 83.75 216 GLU A C 1
ATOM 1568 O O . GLU A 1 216 ? 2.123 -11.042 12.592 1.00 83.75 216 GLU A O 1
ATOM 1573 N N . TRP A 1 217 ? 2.592 -8.910 12.048 1.00 84.94 217 TRP A N 1
ATOM 1574 C CA . TRP A 1 217 ? 1.274 -8.604 11.511 1.00 84.94 217 TRP A CA 1
ATOM 1575 C C . TRP A 1 217 ? 0.992 -9.351 10.205 1.00 84.94 217 TRP A C 1
ATOM 1577 O O . TRP A 1 217 ? -0.044 -10.005 10.102 1.00 84.94 217 TRP A O 1
ATOM 1587 N N . LEU A 1 218 ? 1.938 -9.360 9.265 1.00 82.44 218 LEU A N 1
ATOM 1588 C CA . LEU A 1 218 ? 1.811 -10.063 7.983 1.00 82.44 218 LEU A CA 1
ATOM 1589 C C . LEU A 1 218 ? 1.712 -11.579 8.160 1.00 82.44 218 LEU A C 1
ATOM 1591 O O . LEU A 1 218 ? 0.934 -12.232 7.475 1.00 82.44 218 LEU A O 1
ATOM 1595 N N . ARG A 1 219 ? 2.386 -12.143 9.170 1.00 83.56 219 ARG A N 1
ATOM 1596 C CA . ARG A 1 219 ? 2.229 -13.564 9.525 1.00 83.56 219 ARG A CA 1
ATOM 1597 C C . ARG A 1 219 ? 0.802 -13.921 9.955 1.00 83.56 219 ARG A C 1
ATOM 1599 O O . ARG A 1 219 ? 0.387 -15.066 9.807 1.00 83.56 219 ARG A O 1
ATOM 1606 N N . ARG A 1 220 ? 0.069 -12.971 10.542 1.00 86.62 220 ARG A N 1
ATOM 1607 C CA . ARG A 1 220 ? -1.323 -13.159 10.987 1.00 86.62 220 ARG A CA 1
ATOM 1608 C C . ARG A 1 220 ? -2.351 -12.802 9.916 1.00 86.62 220 ARG A C 1
ATOM 1610 O O . ARG A 1 220 ? -3.501 -13.199 10.058 1.00 86.62 220 ARG A O 1
ATOM 1617 N N . ALA A 1 221 ? -1.948 -12.056 8.893 1.00 87.38 221 ALA A N 1
ATOM 1618 C CA . ALA A 1 221 ? -2.807 -11.568 7.823 1.00 87.38 221 ALA A CA 1
ATOM 1619 C C . ALA A 1 221 ? -2.126 -11.786 6.454 1.00 87.38 221 ALA A C 1
ATOM 1621 O O . ALA A 1 221 ? -1.709 -10.816 5.818 1.00 87.38 221 ALA A O 1
ATOM 1622 N N . PRO A 1 222 ? -1.988 -13.049 6.003 1.00 83.69 222 PRO A N 1
ATOM 1623 C CA . PRO A 1 222 ? -1.248 -13.405 4.784 1.00 83.69 222 PRO A CA 1
ATOM 1624 C C . PRO A 1 222 ? -1.868 -12.863 3.485 1.00 83.69 222 PRO A C 1
ATOM 1626 O O . PRO A 1 222 ? -1.214 -12.833 2.451 1.00 83.69 222 PRO A O 1
ATOM 1629 N N . GLN A 1 223 ? -3.124 -12.422 3.525 1.00 85.62 223 GLN A N 1
ATOM 1630 C CA . GLN A 1 223 ? -3.814 -11.760 2.417 1.00 85.62 223 GLN A CA 1
ATOM 1631 C C . GLN A 1 223 ? -3.361 -10.305 2.190 1.00 85.62 223 GLN A C 1
ATOM 1633 O O . GLN A 1 223 ? -3.754 -9.674 1.206 1.00 85.62 223 GLN A O 1
ATOM 1638 N N . ILE A 1 224 ? -2.602 -9.732 3.128 1.00 89.50 224 ILE A N 1
ATOM 1639 C CA . ILE A 1 224 ? -2.046 -8.389 2.987 1.00 89.50 224 ILE A CA 1
ATOM 1640 C C . ILE A 1 224 ? -0.763 -8.489 2.171 1.00 89.50 224 ILE A C 1
ATOM 1642 O O 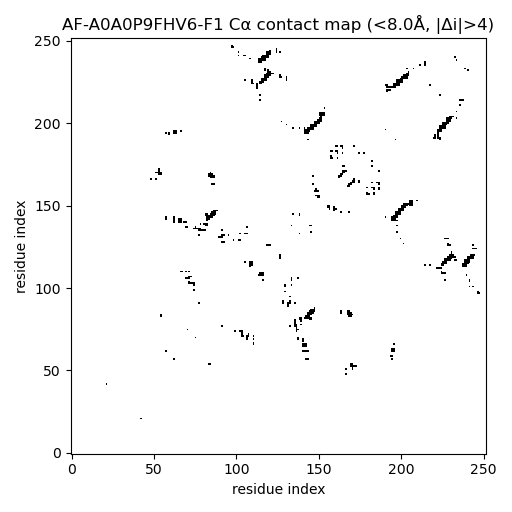. ILE A 1 224 ? 0.212 -9.101 2.603 1.00 89.50 224 ILE A O 1
ATOM 1646 N N . ALA A 1 225 ? -0.734 -7.802 1.036 1.00 91.00 225 ALA A N 1
ATOM 1647 C CA . ALA A 1 225 ? 0.491 -7.567 0.295 1.00 91.00 225 ALA A CA 1
ATOM 1648 C C . ALA A 1 225 ? 1.053 -6.186 0.644 1.00 91.00 225 ALA A C 1
ATOM 1650 O O . ALA A 1 225 ? 0.318 -5.199 0.731 1.00 91.00 225 ALA A O 1
ATOM 1651 N N . VAL A 1 226 ? 2.368 -6.116 0.834 1.00 91.50 226 VAL A N 1
ATOM 1652 C CA . VAL A 1 226 ? 3.071 -4.881 1.188 1.00 91.50 226 VAL A CA 1
ATOM 1653 C C . VAL A 1 226 ? 4.121 -4.558 0.137 1.00 91.50 226 VAL A C 1
ATOM 1655 O O . VAL A 1 226 ? 4.932 -5.405 -0.239 1.00 91.50 226 VAL A O 1
ATOM 1658 N N . LEU A 1 227 ? 4.125 -3.301 -0.294 1.00 92.31 227 LEU A N 1
ATOM 1659 C CA . LEU A 1 227 ? 5.172 -2.700 -1.106 1.00 92.31 227 LEU A CA 1
ATOM 1660 C C . LEU A 1 227 ? 5.746 -1.520 -0.329 1.00 92.31 227 LEU A C 1
ATOM 1662 O O . LEU A 1 227 ? 5.035 -0.565 -0.033 1.00 92.31 227 LEU A O 1
ATOM 1666 N N . ALA A 1 228 ? 7.025 -1.573 0.005 1.00 90.81 228 ALA A N 1
ATOM 1667 C CA . ALA A 1 228 ? 7.697 -0.489 0.696 1.00 90.81 228 ALA A CA 1
ATOM 1668 C C . ALA A 1 228 ? 8.781 0.141 -0.188 1.00 90.81 228 ALA A C 1
ATOM 1670 O O . ALA A 1 228 ? 9.420 -0.523 -1.008 1.00 90.81 228 ALA A O 1
ATOM 1671 N N . THR A 1 229 ? 8.999 1.445 -0.045 1.00 89.94 229 THR A N 1
ATOM 1672 C CA . THR A 1 229 ? 10.111 2.141 -0.702 1.00 89.94 229 THR A CA 1
ATOM 1673 C C . THR A 1 229 ? 11.086 2.648 0.354 1.00 89.94 229 THR A C 1
ATOM 1675 O O . THR A 1 229 ? 10.700 3.255 1.352 1.00 89.94 229 THR A O 1
ATOM 1678 N N . SER A 1 230 ? 12.374 2.372 0.153 1.00 87.00 230 SER A N 1
ATOM 1679 C CA . SER A 1 230 ? 13.433 2.793 1.074 1.00 87.00 230 SER A CA 1
ATOM 1680 C C . SER A 1 230 ? 14.767 2.932 0.340 1.00 87.00 230 SER A C 1
ATOM 1682 O O . SER A 1 230 ? 14.944 2.453 -0.781 1.00 87.00 230 SER A O 1
ATOM 1684 N N . ARG A 1 231 ? 15.739 3.631 0.924 1.00 83.06 231 ARG A N 1
ATOM 1685 C CA . ARG A 1 231 ? 17.122 3.660 0.410 1.00 83.06 231 ARG A CA 1
ATOM 1686 C C . ARG A 1 231 ? 17.903 2.420 0.816 1.00 83.06 231 ARG A C 1
ATOM 1688 O O . ARG A 1 231 ? 18.794 2.017 0.075 1.00 83.06 231 ARG A O 1
ATOM 1695 N N . GLU A 1 232 ? 17.536 1.823 1.941 1.00 78.94 232 GLU A N 1
ATOM 1696 C CA . GLU A 1 232 ? 18.186 0.659 2.532 1.00 78.94 232 GLU A CA 1
ATOM 1697 C C . GLU A 1 232 ? 17.141 -0.432 2.811 1.00 78.94 232 GLU A C 1
ATOM 1699 O O . GLU A 1 232 ? 15.969 -0.099 3.023 1.00 78.94 232 GLU A O 1
ATOM 1704 N N . PRO A 1 233 ? 17.527 -1.720 2.789 1.00 80.94 233 PRO A N 1
ATOM 1705 C CA . PRO A 1 233 ? 16.646 -2.805 3.216 1.00 80.94 233 PRO A CA 1
ATOM 1706 C C . PRO A 1 233 ? 16.077 -2.539 4.613 1.00 80.94 233 PRO A C 1
ATOM 1708 O O . PRO A 1 233 ? 16.788 -2.016 5.476 1.00 80.94 233 PRO A O 1
ATOM 1711 N N . LEU A 1 234 ? 14.819 -2.914 4.854 1.00 79.19 234 LEU A N 1
ATOM 1712 C CA . LEU A 1 234 ? 14.215 -2.742 6.185 1.00 79.19 234 LEU A CA 1
ATOM 1713 C C . LEU A 1 234 ? 14.688 -3.828 7.174 1.00 79.19 234 LEU A C 1
ATOM 1715 O O . LEU A 1 234 ? 14.496 -3.694 8.380 1.00 79.19 234 LEU A O 1
ATOM 1719 N N . ASN A 1 235 ? 15.366 -4.866 6.673 1.00 78.50 235 ASN A N 1
ATOM 1720 C CA . ASN A 1 235 ? 15.921 -6.006 7.404 1.00 78.50 235 ASN A CA 1
ATOM 1721 C C . ASN A 1 235 ? 14.860 -6.815 8.165 1.00 78.50 235 ASN A C 1
ATOM 1723 O O . ASN A 1 235 ? 15.073 -7.256 9.299 1.00 78.50 235 ASN A O 1
ATOM 1727 N N . PHE A 1 236 ? 13.712 -7.036 7.526 1.00 77.00 236 PHE A N 1
ATOM 1728 C CA . PHE A 1 236 ? 12.634 -7.855 8.074 1.00 77.00 236 PHE A CA 1
ATOM 1729 C C . PHE A 1 236 ? 12.747 -9.317 7.632 1.00 77.00 236 PHE A C 1
ATOM 1731 O O . PHE A 1 236 ? 13.177 -9.637 6.527 1.00 77.00 236 PHE A O 1
ATOM 1738 N N . ALA A 1 237 ? 12.323 -10.246 8.493 1.00 73.12 237 ALA A N 1
ATOM 1739 C CA . ALA A 1 237 ? 12.246 -11.652 8.109 1.00 73.12 237 ALA A CA 1
ATOM 1740 C C . ALA A 1 237 ? 11.217 -11.842 6.979 1.00 73.12 237 ALA A C 1
ATOM 1742 O O . ALA A 1 237 ? 10.071 -11.417 7.123 1.00 73.12 237 ALA A O 1
ATOM 1743 N N . GLY A 1 238 ? 11.626 -12.501 5.891 1.00 70.62 238 GLY A N 1
ATOM 1744 C CA . GLY A 1 238 ? 10.786 -12.719 4.706 1.00 70.62 238 GLY A CA 1
ATOM 1745 C C . GLY A 1 238 ? 10.816 -11.584 3.679 1.00 70.62 238 GLY A C 1
ATOM 1746 O O . GLY A 1 238 ? 10.076 -11.660 2.713 1.00 70.62 238 GLY A O 1
ATOM 1747 N N . GLU A 1 239 ? 11.663 -10.566 3.867 1.00 76.56 239 GLU A N 1
ATOM 1748 C CA . GLU A 1 239 ? 11.813 -9.430 2.950 1.00 76.56 239 GLU A CA 1
ATOM 1749 C C . GLU A 1 239 ? 12.323 -9.834 1.553 1.00 76.56 239 GLU A C 1
ATOM 1751 O O . GLU A 1 239 ? 13.385 -10.448 1.411 1.00 76.56 239 GLU A O 1
ATOM 1756 N N . ALA A 1 240 ? 11.603 -9.395 0.515 1.00 81.62 240 ALA A N 1
ATOM 1757 C CA . ALA A 1 240 ? 12.019 -9.478 -0.880 1.00 81.62 240 ALA A CA 1
ATOM 1758 C C . ALA A 1 240 ? 12.619 -8.136 -1.342 1.00 81.62 240 ALA A C 1
ATOM 1760 O O . ALA A 1 240 ? 11.918 -7.178 -1.679 1.00 81.62 240 ALA A O 1
ATOM 1761 N N . VAL A 1 241 ? 13.949 -8.049 -1.384 1.00 84.44 241 VAL A N 1
ATOM 1762 C CA . VAL A 1 241 ? 14.636 -6.817 -1.801 1.00 84.44 241 VAL A CA 1
ATOM 1763 C C . VAL A 1 241 ? 14.707 -6.720 -3.325 1.00 84.44 241 VAL A C 1
ATOM 1765 O O . VAL A 1 241 ? 15.348 -7.545 -3.977 1.00 84.44 241 VAL A O 1
ATOM 1768 N N . LEU A 1 242 ? 14.127 -5.656 -3.888 1.00 85.88 242 LEU A N 1
ATOM 1769 C CA . LEU A 1 242 ? 14.283 -5.298 -5.298 1.00 85.88 242 LEU A CA 1
ATOM 1770 C C . LEU A 1 242 ? 15.217 -4.091 -5.423 1.00 85.88 242 LEU A C 1
ATOM 1772 O O . LEU A 1 242 ? 14.825 -2.952 -5.161 1.00 85.88 242 LEU A O 1
ATOM 1776 N N . LEU A 1 243 ? 16.456 -4.338 -5.843 1.00 83.94 243 LEU A N 1
ATOM 1777 C CA . LEU A 1 243 ? 17.433 -3.282 -6.104 1.00 83.94 243 LEU A CA 1
ATOM 1778 C C . LEU A 1 243 ? 17.143 -2.606 -7.448 1.00 83.94 243 LEU A C 1
ATOM 1780 O O . LEU A 1 243 ? 17.280 -3.224 -8.503 1.00 83.94 243 LEU A O 1
ATOM 1784 N N . LEU A 1 244 ? 16.792 -1.321 -7.421 1.00 82.81 244 LEU A N 1
ATOM 1785 C CA . LEU A 1 244 ? 16.627 -0.525 -8.633 1.00 82.81 244 LEU A CA 1
ATOM 1786 C C . LEU A 1 244 ? 17.962 0.059 -9.092 1.00 82.81 244 LEU A C 1
ATOM 1788 O O . LEU A 1 244 ? 18.571 0.889 -8.411 1.00 82.81 244 LEU A O 1
ATOM 1792 N N . GLY A 1 245 ? 18.376 -0.338 -10.293 1.00 78.94 245 GLY A N 1
ATOM 1793 C CA . GLY A 1 245 ? 19.452 0.306 -11.041 1.00 78.94 245 GLY A CA 1
ATOM 1794 C C . GLY A 1 245 ? 18.979 1.548 -11.803 1.00 78.94 245 GLY A C 1
ATOM 1795 O O . GLY A 1 245 ? 17.785 1.863 -11.846 1.00 78.94 245 GLY A O 1
ATOM 1796 N N . GLY A 1 246 ? 19.918 2.250 -12.443 1.00 75.50 246 GLY A N 1
ATOM 1797 C CA . GLY A 1 246 ? 19.582 3.280 -13.432 1.00 75.50 246 GLY A CA 1
ATOM 1798 C C . GLY A 1 246 ? 18.767 2.698 -14.592 1.00 75.50 246 GLY A C 1
ATOM 1799 O O . GLY A 1 246 ? 18.811 1.495 -14.838 1.00 75.50 246 GLY A O 1
ATOM 1800 N N . LEU A 1 247 ? 18.011 3.548 -15.293 1.00 75.00 247 LEU A N 1
ATOM 1801 C CA . LEU A 1 247 ? 17.297 3.108 -16.491 1.00 75.00 247 LEU A CA 1
ATOM 1802 C C . LEU A 1 247 ? 18.296 2.622 -17.551 1.00 75.00 247 LEU A C 1
ATOM 1804 O O . LEU A 1 247 ? 19.381 3.207 -17.662 1.00 75.00 247 LEU A O 1
ATOM 1808 N N . PRO A 1 248 ? 17.938 1.607 -18.357 1.00 70.25 248 PRO A N 1
ATOM 1809 C CA . PRO A 1 248 ? 18.756 1.220 -19.492 1.00 70.25 248 PRO A CA 1
ATOM 1810 C C . PRO A 1 248 ? 18.928 2.435 -20.408 1.00 70.25 248 PRO A C 1
ATOM 1812 O O . PRO A 1 248 ? 17.956 2.987 -20.924 1.00 70.25 248 PRO A O 1
ATOM 1815 N N . THR A 1 249 ? 20.164 2.880 -20.611 1.00 62.00 249 THR A N 1
ATOM 1816 C CA . THR A 1 249 ? 20.468 3.777 -21.725 1.00 62.00 249 THR A CA 1
ATOM 1817 C C . THR A 1 249 ? 20.261 2.961 -22.997 1.00 62.00 249 THR A C 1
ATOM 1819 O O . THR A 1 249 ? 20.813 1.865 -23.091 1.00 62.00 249 THR A O 1
ATOM 1822 N N . GLY A 1 250 ? 19.428 3.440 -23.927 1.00 57.00 250 GLY A N 1
ATOM 1823 C CA . GLY A 1 250 ? 19.138 2.750 -25.192 1.00 57.00 250 GLY A CA 1
ATOM 1824 C C . GLY A 1 250 ? 20.403 2.351 -25.976 1.00 57.00 250 GLY A C 1
ATOM 1825 O O . GLY A 1 250 ? 21.508 2.742 -25.596 1.00 57.00 250 GLY A O 1
ATOM 1826 N N . PRO A 1 251 ? 20.276 1.563 -27.061 1.00 49.34 251 PRO A N 1
ATOM 1827 C CA . PRO A 1 251 ? 21.448 1.091 -27.792 1.00 49.34 251 PRO A CA 1
ATOM 1828 C C . PRO A 1 251 ? 22.288 2.273 -28.301 1.00 49.34 251 PRO A C 1
ATOM 1830 O O . PRO A 1 251 ? 21.734 3.259 -28.791 1.00 49.34 251 PRO A O 1
ATOM 1833 N N . ALA A 1 252 ? 23.608 2.155 -28.132 1.00 40.47 252 ALA A N 1
ATOM 1834 C CA . ALA A 1 252 ? 24.609 3.068 -28.683 1.00 40.47 252 ALA A CA 1
ATOM 1835 C C . ALA A 1 252 ? 24.628 3.047 -30.219 1.00 40.47 252 ALA A C 1
ATOM 1837 O O . ALA A 1 252 ? 24.317 1.978 -30.797 1.00 40.47 252 ALA A O 1
#

Mean predicted aligned error: 11.7 Å

Solvent-accessible surface area (backbone atoms only — not comparable to full-atom values): 15255 Å² total; per-residue (Å²): 134,82,89,80,88,87,83,93,74,86,79,74,82,79,78,77,70,84,74,86,79,85,81,85,83,90,76,70,104,64,91,74,94,76,86,90,74,93,70,91,81,92,78,83,87,82,83,82,71,76,86,66,77,65,66,79,85,74,59,57,72,60,19,52,52,35,40,76,59,55,60,35,92,47,78,61,69,74,49,94,65,68,32,76,39,28,26,66,95,72,78,68,66,96,80,74,73,84,47,63,68,60,49,20,53,48,37,43,39,49,66,66,50,47,48,32,35,30,35,21,34,64,90,86,64,44,51,67,59,51,53,43,42,45,47,40,35,52,27,64,28,16,48,56,9,35,39,56,32,61,26,76,46,63,90,45,35,57,56,38,46,29,50,40,26,30,87,69,10,49,32,49,82,71,51,92,82,45,55,66,69,54,28,30,51,51,33,53,55,61,58,52,39,84,47,24,25,39,40,33,39,37,44,42,70,83,25,58,80,82,49,62,58,48,59,67,48,40,74,74,20,57,44,43,30,40,40,33,26,25,61,56,82,86,82,54,83,59,56,40,77,42,76,54,63,77,72,80,76,71,89,130

pLDDT: mean 79.5, std 20.19, range [28.36, 98.25]

Organism: NCBI:txid186479

Secondary structure (DSSP, 8-state):
-----------PPP-PPPP---------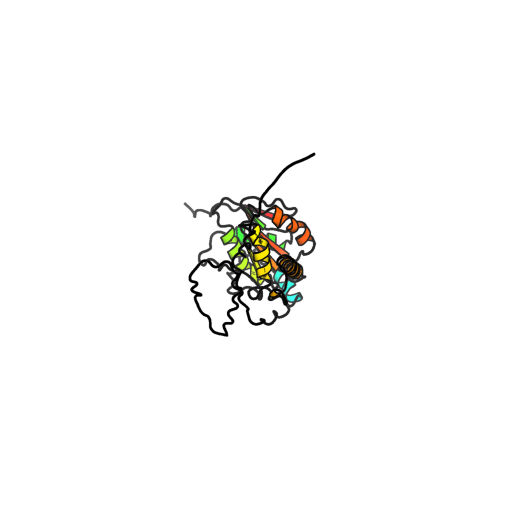S---------S------------PPPPPPP-HHHHHHHHHT--SSS-PPPPS-PPTT-B------TT--S-HHHHHHHHHHHHH----EEEE-STTSSHHHHHHHHHHHHGGG-TT-EEEEE-SSGGGHHHHHHHHTSTTTT--TTGGGS-HHHHHHHHHHHHTSSS-EEEEEE-GGG-HHHHTTHHHHHHH-TTEEEEEE-SS----TT-EEEE--PPPPPP-

InterPro domains:
  IPR027417 P-loop containing nucleoside triphosphate hydrolase [G3DSA:3.40.50.300] (81-237)
  IPR027417 P-loop containing nucleoside triphosphate hydrolase [SSF52540] (92-232)

Nearest PDB structures (foldseek):
  9fp6-assembly1_F  TM=6.905E-01  e=1.258E-03  Nicotiana benthamiana
  8xuq-assembly1_G  TM=6.038E-01  e=6.615E-04  Solanum lycopersicum
  6lk0-assembly1_A  TM=5.442E-01  e=2.690E-03  Homo sapiens
  8bv0-assembly2_C  TM=6.858E-01  e=1.465E-02  Solanum lycopersicum
  6qin-assembly1_B  TM=2.829E-01  e=3.439E-01  permafrost metagenome

Foldseek 3Di:
DDDDDDDDDDDDDDDDDDDPDDDDDDDPDDDDDDDDDDDDDDDDDDDDDDQDPFDDDDDLVQLVVLLLVQPLPFFADFAPDAAPQADDPDDADPPDDQCGVVLSLLSVLLSVLLAEAEAAEDPPLCLVNSLNRNCRRRRNSQNLYEAEAEVQDQVCRLVSLLCSCPPSGRSPPPSVVDDSVRSNVVSLVSLLDSRAYEYEYEACAPPLVVCVCVQVSSVSRSSYYYYYYYNDDSPHPSYDYDYRDHRDDPDD